Protein AF-A0A2D7M0G7-F1 (afdb_monomer_lite)

Radius of gyration: 25.7 Å; chains: 1; bounding box: 76×39×102 Å

Structure (mmCIF, N/CA/C/O backbone):
data_AF-A0A2D7M0G7-F1
#
_entry.id   AF-A0A2D7M0G7-F1
#
loop_
_atom_site.group_PDB
_atom_site.id
_atom_site.type_symbol
_atom_site.label_atom_id
_atom_site.label_alt_id
_atom_site.label_comp_id
_atom_site.label_asym_id
_atom_site.label_entity_id
_atom_site.label_seq_id
_atom_site.pdbx_PDB_ins_code
_atom_site.Cartn_x
_atom_site.Cartn_y
_atom_site.Cartn_z
_atom_site.occupancy
_atom_site.B_iso_or_equiv
_atom_site.auth_seq_id
_atom_site.auth_comp_id
_atom_site.auth_asym_id
_atom_site.auth_atom_id
_atom_site.pdbx_PDB_model_num
ATOM 1 N N . MET A 1 1 ? -47.122 -10.254 64.976 1.00 42.00 1 MET A N 1
ATOM 2 C CA . MET A 1 1 ? -45.771 -10.745 64.639 1.00 42.00 1 MET A CA 1
ATOM 3 C C . MET A 1 1 ? -45.478 -10.336 63.205 1.00 42.00 1 MET A C 1
ATOM 5 O O . MET A 1 1 ? -46.040 -10.910 62.285 1.00 42.00 1 MET A O 1
ATOM 9 N N . GLN A 1 2 ? -44.724 -9.248 63.045 1.00 37.06 2 GLN A N 1
ATOM 10 C CA . GLN A 1 2 ? -44.268 -8.724 61.757 1.00 37.06 2 GLN A CA 1
ATOM 11 C C . GLN A 1 2 ? -43.093 -9.581 61.275 1.00 37.06 2 GLN A C 1
ATOM 13 O O . GLN A 1 2 ? -42.064 -9.635 61.942 1.00 37.06 2 GLN A O 1
ATOM 18 N N . GLY A 1 3 ? -43.262 -10.267 60.145 1.00 39.34 3 GLY A N 1
ATOM 19 C CA . GLY A 1 3 ? -42.177 -10.941 59.437 1.00 39.34 3 GLY A CA 1
ATOM 20 C C . GLY A 1 3 ? -41.611 -10.003 58.379 1.00 39.34 3 GLY A C 1
ATOM 21 O O . GLY A 1 3 ? -42.202 -9.850 57.314 1.00 39.34 3 GLY A O 1
ATOM 22 N N . ALA A 1 4 ? -40.497 -9.347 58.690 1.00 43.47 4 ALA A N 1
ATOM 23 C CA . ALA A 1 4 ? -39.720 -8.584 57.725 1.00 43.47 4 ALA A CA 1
ATOM 24 C C . ALA A 1 4 ? -38.956 -9.560 56.814 1.00 43.47 4 ALA A C 1
ATOM 26 O O . ALA A 1 4 ? -37.989 -10.181 57.251 1.00 43.47 4 ALA A O 1
ATOM 27 N N . SER A 1 5 ? -39.380 -9.706 55.555 1.00 44.69 5 SER A N 1
ATOM 28 C CA . SER A 1 5 ? -38.575 -10.372 54.527 1.00 44.69 5 SER A CA 1
ATOM 29 C C . SER A 1 5 ? -37.616 -9.352 53.911 1.00 44.69 5 SER A C 1
ATOM 31 O O . SER A 1 5 ? -37.955 -8.640 52.963 1.00 44.69 5 SER A O 1
ATOM 33 N N . LEU A 1 6 ? -36.416 -9.264 54.478 1.00 44.72 6 LEU A N 1
ATOM 34 C CA . LEU A 1 6 ? -35.260 -8.676 53.811 1.00 44.72 6 LEU A CA 1
ATOM 35 C C . LEU A 1 6 ? -34.845 -9.635 52.693 1.00 44.72 6 LEU A C 1
ATOM 37 O O . LEU A 1 6 ? -34.065 -10.552 52.923 1.00 44.72 6 LEU A O 1
ATOM 41 N N . ASN A 1 7 ? -35.409 -9.459 51.497 1.00 47.81 7 ASN A N 1
ATOM 42 C CA . ASN A 1 7 ? -34.829 -10.071 50.311 1.00 47.81 7 ASN A CA 1
ATOM 43 C C . ASN A 1 7 ? -33.668 -9.189 49.866 1.00 47.81 7 ASN A C 1
ATOM 45 O O . ASN A 1 7 ? -33.853 -8.070 49.386 1.00 47.81 7 ASN A O 1
ATOM 49 N N . GLU A 1 8 ? -32.476 -9.722 50.107 1.00 45.44 8 GLU A N 1
ATOM 50 C CA . GLU A 1 8 ? -31.196 -9.274 49.595 1.00 45.44 8 GLU A CA 1
ATOM 51 C C . GLU A 1 8 ? -31.309 -8.926 48.109 1.00 45.44 8 GLU A C 1
ATOM 53 O O . GLU A 1 8 ? -31.451 -9.789 47.241 1.00 45.44 8 GLU A O 1
ATOM 58 N N . SER A 1 9 ? -31.191 -7.635 47.809 1.00 47.53 9 SER A N 1
ATOM 59 C CA . SER A 1 9 ? -30.722 -7.172 46.510 1.00 47.53 9 SER A CA 1
ATOM 60 C C . SER A 1 9 ? -29.294 -7.679 46.336 1.00 47.53 9 SER A C 1
ATOM 62 O O . SER A 1 9 ? -28.335 -6.981 46.665 1.00 47.53 9 SER A O 1
ATOM 64 N N . ALA A 1 10 ? -29.150 -8.916 45.858 1.00 46.91 10 ALA A N 1
ATOM 65 C CA . ALA A 1 10 ? -27.885 -9.434 45.375 1.00 46.91 10 ALA A CA 1
ATOM 66 C C . ALA A 1 10 ? -27.362 -8.441 44.333 1.00 46.91 10 ALA A C 1
ATOM 68 O O . ALA A 1 10 ? -27.970 -8.248 43.276 1.00 46.91 10 ALA A O 1
ATOM 69 N N . ALA A 1 11 ? -26.271 -7.753 44.673 1.00 45.22 11 ALA A N 1
ATOM 70 C CA . ALA A 1 11 ? -25.574 -6.868 43.764 1.00 45.22 11 ALA A CA 1
ATOM 71 C C . ALA A 1 11 ? -25.233 -7.683 42.516 1.00 45.22 11 ALA A C 1
ATOM 73 O O . ALA A 1 11 ? -24.418 -8.604 42.560 1.00 45.22 11 ALA A O 1
ATOM 74 N N . LYS A 1 12 ? -25.927 -7.386 41.415 1.00 44.00 12 LYS A N 1
ATOM 75 C CA . LYS A 1 12 ? -25.651 -7.955 40.102 1.00 44.00 12 LYS A CA 1
ATOM 76 C C . LYS A 1 12 ? -24.191 -7.613 39.813 1.00 44.00 12 LYS A C 1
ATOM 78 O O . LYS A 1 12 ? -23.884 -6.443 39.591 1.00 44.00 12 LYS A O 1
ATOM 83 N N . ASN A 1 13 ? -23.294 -8.598 39.923 1.00 48.50 13 ASN A N 1
ATOM 84 C CA . ASN A 1 13 ? -21.897 -8.418 39.542 1.00 48.50 13 ASN A CA 1
ATOM 85 C C . ASN A 1 13 ? -21.911 -7.769 38.155 1.00 48.50 13 ASN A C 1
ATOM 87 O O . ASN A 1 13 ? -22.612 -8.290 37.282 1.00 48.50 13 ASN A O 1
ATOM 91 N N . PRO A 1 14 ? -21.253 -6.613 37.959 1.00 55.00 14 PRO A N 1
ATOM 92 C CA . PRO A 1 14 ? -21.270 -5.953 36.668 1.00 55.00 14 PRO A CA 1
ATOM 93 C C . PRO A 1 14 ? -20.694 -6.944 35.662 1.00 55.00 14 PRO A C 1
ATOM 95 O O . PRO A 1 14 ? -19.524 -7.309 35.766 1.00 55.00 14 PRO A O 1
ATOM 98 N N . GLU A 1 15 ? -21.535 -7.436 34.750 1.00 59.91 15 GLU A N 1
ATOM 99 C CA . GLU A 1 15 ? -21.106 -8.289 33.648 1.00 59.91 15 GLU A CA 1
ATOM 100 C C . GLU A 1 15 ? -20.003 -7.532 32.913 1.00 59.91 15 GLU A C 1
ATOM 102 O O . GLU A 1 15 ? -20.243 -6.508 32.268 1.00 59.91 15 GLU A O 1
ATOM 107 N N . THR A 1 16 ? -18.763 -7.984 33.093 1.00 75.31 16 THR A N 1
ATOM 108 C CA . THR A 1 16 ? -17.608 -7.385 32.441 1.00 75.31 16 THR A CA 1
ATOM 109 C C . THR A 1 16 ? -17.761 -7.619 30.952 1.00 75.31 16 THR A C 1
ATOM 111 O O . THR A 1 16 ? -17.604 -8.745 30.478 1.00 75.31 16 THR A O 1
ATOM 114 N N . SER A 1 17 ? -18.128 -6.565 30.228 1.00 82.88 17 SER A N 1
ATOM 115 C CA . SER A 1 17 ? -18.308 -6.638 28.785 1.00 82.88 17 SER A CA 1
ATOM 116 C C . SER A 1 17 ? -16.951 -6.923 28.144 1.00 82.88 17 SER A C 1
ATOM 118 O O . SER A 1 17 ? -15.979 -6.225 28.460 1.00 82.88 17 SER A O 1
ATOM 120 N N . PRO A 1 18 ? -16.850 -7.926 27.256 1.00 89.31 18 PRO A N 1
ATOM 121 C CA . PRO A 1 18 ? -15.586 -8.239 26.616 1.00 89.31 18 PRO A CA 1
ATOM 122 C C . PRO A 1 18 ? -15.114 -7.046 25.771 1.00 89.31 18 PRO A C 1
ATOM 124 O O . PRO A 1 18 ? -15.943 -6.243 25.305 1.00 89.31 18 PRO A O 1
ATOM 127 N N . PRO A 1 19 ? -13.791 -6.911 25.569 1.00 93.94 19 PRO A N 1
ATOM 128 C CA . PRO A 1 19 ? -13.263 -5.830 24.762 1.00 93.94 19 PRO A CA 1
ATOM 129 C C . PRO A 1 19 ? -13.733 -5.946 23.310 1.00 93.94 19 PRO A C 1
ATOM 131 O O . PRO A 1 19 ? -13.818 -7.045 22.755 1.00 93.94 19 PRO A O 1
ATOM 134 N N . LEU A 1 20 ? -14.024 -4.794 22.705 1.00 95.12 20 LEU A N 1
ATOM 135 C CA . LEU A 1 20 ? -14.623 -4.694 21.376 1.00 95.12 20 LEU A CA 1
ATOM 136 C C . LEU A 1 20 ? -13.645 -4.045 20.400 1.00 95.12 20 LEU A C 1
ATOM 138 O O . LEU A 1 20 ? -13.251 -2.893 20.572 1.00 95.12 20 LEU A O 1
ATOM 142 N N . LEU A 1 21 ? -13.292 -4.761 19.340 1.00 96.06 21 LEU A N 1
ATOM 143 C CA . LEU A 1 21 ? -12.529 -4.252 18.213 1.00 96.06 21 LEU A CA 1
ATOM 144 C C . LEU A 1 21 ? -13.478 -3.756 17.118 1.00 96.06 21 LEU A C 1
ATOM 146 O O . LEU A 1 21 ? -14.017 -4.529 16.321 1.00 96.06 21 LEU A O 1
ATOM 150 N N . ALA A 1 22 ? -13.648 -2.441 17.058 1.00 94.44 22 ALA A N 1
ATOM 151 C CA . ALA A 1 22 ? -14.366 -1.764 15.997 1.00 94.44 22 ALA A CA 1
ATOM 152 C C . ALA A 1 22 ? -13.454 -1.523 14.782 1.00 94.44 22 ALA A C 1
ATOM 154 O O . ALA A 1 22 ? -12.345 -0.992 14.901 1.00 94.44 22 ALA A O 1
ATOM 155 N N . PHE A 1 23 ? -13.929 -1.873 13.588 1.00 91.56 23 PHE A N 1
ATOM 156 C CA . PHE A 1 23 ? -13.200 -1.664 12.334 1.00 91.56 23 PHE A CA 1
ATOM 157 C C . PHE A 1 23 ? -14.066 -1.006 11.257 1.00 91.56 23 PHE A C 1
ATOM 159 O O . PHE A 1 23 ? -15.287 -0.907 11.366 1.00 91.56 23 PHE A O 1
ATOM 166 N N . ASP A 1 24 ? -13.420 -0.528 10.198 1.00 87.31 24 ASP A N 1
ATOM 167 C CA . ASP A 1 24 ? -14.093 0.105 9.065 1.00 87.31 24 ASP A CA 1
ATOM 168 C C . ASP A 1 24 ? -14.755 -0.956 8.167 1.00 87.31 24 ASP A C 1
ATOM 170 O O . ASP A 1 24 ? -14.075 -1.628 7.389 1.00 87.31 24 ASP A O 1
ATOM 174 N N . GLY A 1 25 ? -16.072 -1.136 8.319 1.00 84.44 25 GLY A N 1
ATOM 175 C CA . GLY A 1 25 ? -16.850 -2.157 7.607 1.00 84.44 25 GLY A CA 1
ATOM 176 C C . GLY A 1 25 ? -16.956 -1.927 6.098 1.00 84.44 25 GLY A C 1
ATOM 177 O O . GLY A 1 25 ? -17.112 -2.889 5.348 1.00 84.44 25 GLY A O 1
ATOM 178 N N . ASP A 1 26 ? -16.793 -0.683 5.645 1.00 81.06 26 ASP A N 1
ATOM 179 C CA . ASP A 1 26 ? -16.858 -0.328 4.223 1.00 81.06 26 ASP A CA 1
ATOM 180 C C . ASP A 1 26 ? -15.513 -0.551 3.512 1.00 81.06 26 ASP A C 1
ATOM 182 O O . ASP A 1 26 ? -15.427 -0.587 2.281 1.00 81.06 26 ASP A O 1
ATOM 186 N N . CYS A 1 27 ? -14.432 -0.736 4.278 1.00 80.44 27 CYS A N 1
ATOM 187 C CA . CYS A 1 27 ? -13.106 -0.993 3.742 1.00 80.44 27 CYS A CA 1
ATOM 188 C C . CYS A 1 27 ? -12.854 -2.499 3.596 1.00 80.44 27 CYS A C 1
ATOM 190 O O . CYS A 1 27 ? -12.580 -3.204 4.567 1.00 80.44 27 CYS A O 1
ATOM 192 N N . ARG A 1 28 ? -12.850 -2.992 2.351 1.00 82.06 28 ARG A N 1
ATOM 193 C CA . ARG A 1 28 ? -12.563 -4.402 2.025 1.00 82.06 28 ARG A CA 1
ATOM 194 C C . ARG A 1 28 ? -11.218 -4.888 2.569 1.00 82.06 28 ARG A C 1
ATOM 196 O O . ARG A 1 28 ? -11.141 -6.027 3.019 1.00 82.06 28 ARG A O 1
ATOM 203 N N . LEU A 1 29 ? -10.185 -4.037 2.556 1.00 84.69 29 LEU A N 1
ATOM 204 C CA . LEU A 1 29 ? -8.898 -4.364 3.176 1.00 84.69 29 LEU A CA 1
ATOM 205 C C . LEU A 1 29 ? -9.078 -4.608 4.679 1.00 84.69 29 LEU A C 1
ATOM 207 O O . LEU A 1 29 ? -8.658 -5.647 5.166 1.00 84.69 29 LEU A O 1
ATOM 211 N N . CYS A 1 30 ? -9.748 -3.702 5.398 1.00 87.25 30 CYS A N 1
ATOM 212 C CA . CYS A 1 30 ? -9.986 -3.852 6.835 1.00 87.25 30 CYS A CA 1
ATOM 213 C C . CYS A 1 30 ? -10.810 -5.104 7.148 1.00 87.25 30 CYS A C 1
ATOM 215 O O . CYS A 1 30 ? -10.402 -5.891 7.995 1.00 87.25 30 CYS A O 1
ATOM 217 N N . VAL A 1 31 ? -11.911 -5.334 6.429 1.00 89.06 31 VAL A N 1
ATOM 218 C CA . VAL A 1 31 ? -12.740 -6.543 6.579 1.00 89.06 31 VAL A CA 1
ATOM 219 C C . VAL A 1 31 ? -11.913 -7.809 6.329 1.00 89.06 31 VAL A C 1
ATOM 221 O O . VAL A 1 31 ? -11.981 -8.760 7.105 1.00 89.06 31 VAL A O 1
ATOM 224 N N . GLY A 1 32 ? -11.118 -7.829 5.255 1.00 87.50 32 GLY A N 1
ATOM 225 C CA . GLY A 1 32 ? -10.253 -8.955 4.908 1.00 87.50 32 GLY A CA 1
ATOM 226 C C . GLY A 1 32 ? -9.177 -9.212 5.962 1.00 87.50 32 GLY A C 1
ATOM 227 O O . GLY A 1 32 ? -8.992 -10.355 6.376 1.00 87.50 32 GLY A O 1
ATOM 228 N N . SER A 1 33 ? -8.515 -8.156 6.442 1.00 90.44 33 SER A N 1
ATOM 229 C CA . SER A 1 33 ? -7.509 -8.239 7.500 1.00 90.44 33 SER A CA 1
ATOM 230 C C . SER A 1 33 ? -8.104 -8.764 8.804 1.00 90.44 33 SER A C 1
ATOM 232 O O . SER A 1 33 ? -7.541 -9.689 9.378 1.00 90.44 33 SER A O 1
ATOM 234 N N . ILE A 1 34 ? -9.256 -8.244 9.243 1.00 93.38 34 ILE A N 1
ATOM 235 C CA . ILE A 1 34 ? -9.919 -8.698 10.475 1.00 93.38 34 I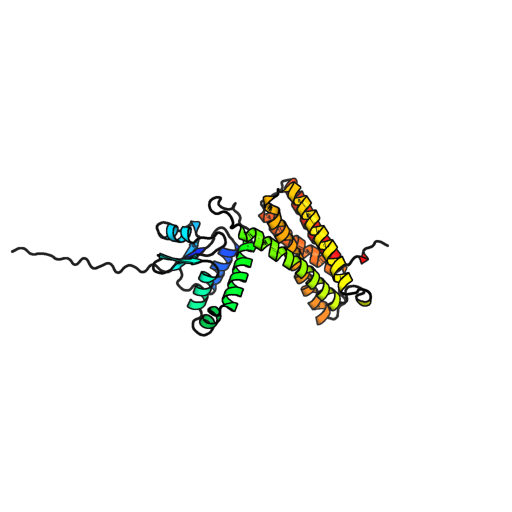LE A CA 1
ATOM 236 C C . ILE A 1 34 ? -10.315 -10.171 10.367 1.00 93.38 34 ILE A C 1
ATOM 238 O O . ILE A 1 34 ? -9.913 -10.957 11.218 1.00 93.38 34 ILE A O 1
ATOM 242 N N . ARG A 1 35 ? -10.962 -10.588 9.271 1.00 93.00 35 ARG A N 1
ATOM 243 C CA . ARG A 1 35 ? -11.288 -12.008 9.033 1.00 93.00 35 ARG A CA 1
ATOM 244 C C . ARG A 1 35 ? -10.046 -12.901 8.995 1.00 93.00 35 ARG A C 1
ATOM 246 O O . ARG A 1 35 ? -10.090 -14.047 9.433 1.00 93.00 35 ARG A O 1
ATOM 253 N N . GLY A 1 36 ? -8.932 -12.403 8.459 1.00 92.56 36 GLY A N 1
ATOM 254 C CA . GLY A 1 36 ? -7.647 -13.103 8.489 1.00 92.56 36 GLY A CA 1
ATOM 255 C C . GLY A 1 36 ? -7.113 -13.288 9.914 1.00 92.56 36 GLY A C 1
ATOM 256 O O . GLY A 1 36 ? -6.680 -14.383 10.276 1.00 92.56 36 GLY A O 1
ATOM 257 N N . LEU A 1 37 ? -7.192 -12.245 10.745 1.00 94.12 37 LEU A N 1
ATOM 258 C CA . LEU A 1 37 ? -6.784 -12.297 12.153 1.00 94.12 37 LEU A CA 1
ATOM 259 C C . LEU A 1 37 ? -7.701 -13.204 12.992 1.00 94.12 37 LEU A C 1
ATOM 261 O O . LEU A 1 37 ? -7.214 -13.910 13.873 1.00 94.12 37 LEU A O 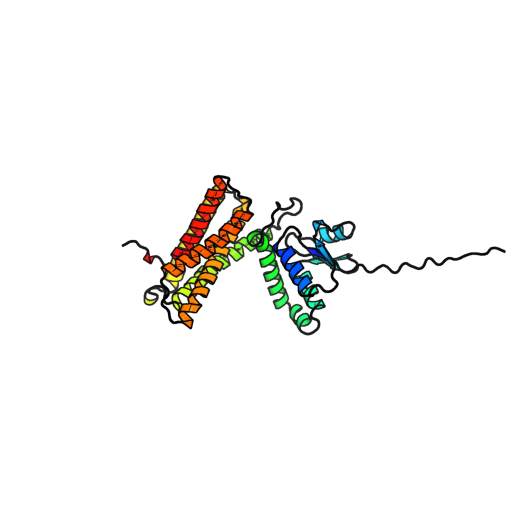1
ATOM 265 N N . GLU A 1 38 ? -9.002 -13.241 12.695 1.00 94.12 38 GLU A N 1
ATOM 266 C CA . GLU A 1 38 ? -9.959 -14.178 13.304 1.00 94.12 38 GLU A CA 1
ATOM 267 C C . GLU A 1 38 ? -9.610 -15.627 12.957 1.00 94.12 38 GLU A C 1
ATOM 269 O O . GLU A 1 38 ? -9.452 -16.459 13.847 1.00 94.12 38 GLU A O 1
ATOM 274 N N . ARG A 1 39 ? -9.407 -15.929 11.667 1.00 94.31 39 ARG A N 1
ATOM 275 C CA . ARG A 1 39 ? -9.076 -17.288 11.195 1.00 94.31 39 ARG A CA 1
ATOM 276 C C . ARG A 1 39 ? -7.760 -17.817 11.753 1.00 94.31 39 ARG A C 1
ATOM 278 O O . ARG A 1 39 ? -7.630 -19.012 11.981 1.00 94.31 39 ARG A O 1
ATOM 285 N N . THR A 1 40 ? -6.785 -16.937 11.954 1.00 94.25 40 THR A N 1
ATOM 286 C CA . THR A 1 40 ? -5.493 -17.290 12.566 1.00 94.25 40 THR A CA 1
ATOM 287 C C . THR A 1 40 ? -5.560 -17.364 14.096 1.00 94.25 40 THR A C 1
ATOM 289 O O . THR A 1 40 ? -4.577 -17.732 14.739 1.00 94.25 40 THR A O 1
ATOM 292 N N . GLY A 1 41 ? -6.704 -17.020 14.699 1.00 93.44 41 GLY A N 1
ATOM 293 C CA . GLY A 1 41 ? -6.908 -17.011 16.146 1.00 93.44 41 GLY A CA 1
ATOM 294 C C . GLY A 1 41 ? -6.140 -15.905 16.874 1.00 93.44 41 GLY A C 1
ATOM 295 O O . GLY A 1 41 ? -5.990 -15.974 18.093 1.00 93.44 41 GLY A O 1
ATOM 296 N N . ILE A 1 42 ? -5.634 -14.892 16.158 1.00 93.56 42 ILE A N 1
ATOM 297 C CA . ILE A 1 42 ? -4.860 -13.792 16.751 1.00 93.56 42 ILE A CA 1
ATOM 298 C C . ILE A 1 42 ? -5.748 -12.896 17.618 1.00 93.56 42 ILE A C 1
ATOM 300 O O . ILE A 1 42 ? -5.288 -12.409 18.647 1.00 93.56 42 ILE A O 1
ATOM 304 N N . LEU A 1 43 ? -7.015 -12.707 17.238 1.00 93.12 43 LEU A N 1
ATOM 305 C CA . LEU A 1 43 ? -7.947 -11.862 17.995 1.00 93.12 43 LEU A CA 1
ATOM 306 C C . LEU A 1 43 ? -8.434 -12.505 19.304 1.00 93.12 43 LEU A C 1
ATOM 308 O O . LEU A 1 43 ? -8.914 -11.797 20.185 1.00 93.12 43 LEU A O 1
ATOM 312 N N . GLY A 1 44 ? -8.277 -13.823 19.468 1.00 89.25 44 GLY A N 1
ATOM 313 C CA . GLY A 1 44 ? -8.675 -14.530 20.686 1.00 89.25 44 GLY A CA 1
ATOM 314 C C . GLY A 1 44 ? -10.149 -14.306 21.036 1.00 89.25 44 GLY A C 1
ATOM 315 O O . GLY A 1 44 ? -11.023 -14.599 20.229 1.00 89.25 44 GLY A O 1
ATOM 316 N N . ASN A 1 45 ? -10.398 -13.773 22.234 1.00 89.38 45 ASN A N 1
ATOM 317 C CA . ASN A 1 45 ? -11.740 -13.533 22.780 1.00 89.38 45 ASN A CA 1
ATOM 318 C C . ASN A 1 45 ? -12.264 -12.107 22.515 1.00 89.38 45 ASN A C 1
ATOM 320 O O . ASN A 1 45 ? -13.202 -11.669 23.178 1.00 89.38 45 ASN A O 1
ATOM 324 N N . LEU A 1 46 ? -11.627 -11.351 21.617 1.00 93.44 46 LEU A N 1
ATOM 325 C CA . LEU A 1 46 ? -12.103 -10.024 21.238 1.00 93.44 46 LEU A CA 1
ATOM 326 C C . LEU A 1 46 ? -13.394 -10.134 20.435 1.00 93.44 46 LEU A C 1
ATOM 328 O O . LEU A 1 46 ? -13.450 -10.855 19.439 1.00 93.44 46 LEU A O 1
ATOM 332 N N . GLU A 1 47 ? -14.399 -9.350 20.815 1.00 94.19 47 GLU A N 1
ATOM 333 C CA . GLU A 1 47 ? -15.538 -9.129 19.932 1.00 94.19 47 GLU A CA 1
ATOM 334 C C . GLU A 1 47 ? -15.098 -8.238 18.772 1.00 94.19 47 GLU A C 1
ATOM 336 O O . GLU A 1 47 ? -14.388 -7.252 18.968 1.00 94.19 47 GLU A O 1
ATOM 341 N N . THR A 1 48 ? -15.520 -8.560 17.554 1.00 94.56 48 THR A N 1
ATOM 342 C CA . THR A 1 48 ? -15.250 -7.749 16.365 1.00 94.56 48 THR A CA 1
ATOM 343 C C . THR A 1 48 ? -16.556 -7.194 15.826 1.00 94.56 48 THR A C 1
ATOM 345 O O . THR A 1 48 ? -17.562 -7.894 15.716 1.00 94.56 48 THR A O 1
ATOM 348 N N . CYS A 1 49 ? -16.570 -5.907 15.491 1.00 93.69 49 CYS A N 1
ATOM 349 C CA . CYS A 1 49 ? -17.767 -5.284 14.942 1.00 93.69 49 CYS A CA 1
ATOM 350 C C . CYS A 1 49 ? -17.411 -4.188 13.941 1.00 93.69 49 CYS A C 1
ATOM 352 O O . CYS A 1 49 ? -16.456 -3.431 14.121 1.00 9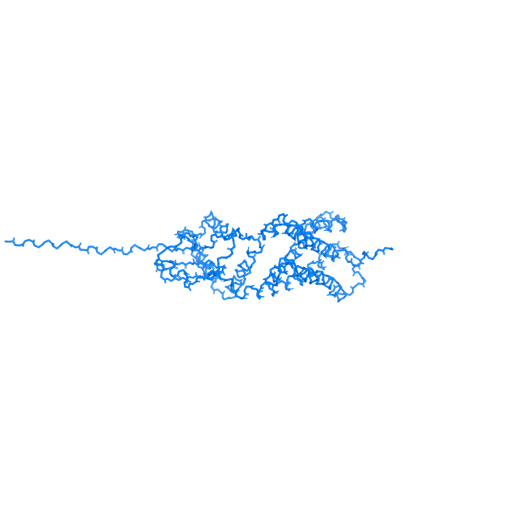3.69 49 CYS A O 1
ATOM 354 N N . ALA A 1 50 ? -18.194 -4.077 12.869 1.00 91.44 50 ALA A N 1
ATOM 355 C CA . ALA A 1 50 ? -18.094 -2.922 11.993 1.00 91.44 50 ALA A CA 1
ATOM 356 C C . ALA A 1 50 ? -18.522 -1.671 12.772 1.00 91.44 50 ALA A C 1
ATOM 358 O O . ALA A 1 50 ? -19.556 -1.670 13.435 1.00 91.44 50 ALA A O 1
ATOM 359 N N . ALA A 1 51 ? -17.760 -0.585 12.661 1.00 89.56 51 ALA A N 1
ATOM 360 C CA . ALA A 1 51 ? -18.017 0.655 13.390 1.00 89.56 51 ALA A CA 1
ATOM 361 C C . ALA A 1 51 ? -19.448 1.187 13.176 1.00 89.56 51 ALA A C 1
ATOM 363 O O . ALA A 1 51 ? -20.039 1.749 14.095 1.00 89.56 51 ALA A O 1
ATOM 364 N N . THR A 1 52 ? -20.015 0.986 11.984 1.00 86.06 52 THR A N 1
ATOM 365 C CA . THR A 1 52 ? -21.389 1.371 11.612 1.00 86.06 52 THR A CA 1
ATOM 366 C C . THR A 1 52 ? -22.475 0.585 12.350 1.00 86.06 52 THR A C 1
ATOM 368 O O . THR A 1 52 ? -23.607 1.051 12.438 1.00 86.06 52 THR A O 1
ATOM 371 N N . LEU A 1 53 ? -22.146 -0.588 12.895 1.00 90.19 53 LEU A N 1
ATOM 372 C CA . LEU A 1 53 ? -23.073 -1.458 13.621 1.00 90.19 53 LEU A CA 1
ATOM 373 C C . LEU A 1 53 ? -23.004 -1.269 15.144 1.00 90.19 53 LEU A C 1
ATOM 375 O O . LEU A 1 53 ? -23.865 -1.788 15.854 1.00 90.19 53 LEU A O 1
ATOM 379 N N . VAL A 1 54 ? -22.018 -0.520 15.650 1.00 90.00 54 VAL A N 1
ATOM 380 C CA . VAL A 1 54 ? -21.887 -0.194 17.079 1.00 90.00 54 VAL A CA 1
ATOM 381 C C . VAL A 1 54 ? -22.988 0.793 17.486 1.00 90.00 54 VAL A C 1
ATOM 383 O O . VAL A 1 54 ? -23.209 1.796 16.809 1.00 90.00 54 VAL A O 1
ATOM 386 N N . LYS A 1 55 ? -23.689 0.517 18.592 1.00 90.81 55 LYS A N 1
ATOM 387 C CA . LYS A 1 55 ? -24.841 1.296 19.086 1.00 90.81 55 LYS A CA 1
ATOM 388 C C . LYS A 1 55 ? -24.652 1.690 20.555 1.00 90.81 55 LYS A C 1
ATOM 390 O O . LYS A 1 55 ? -23.813 1.121 21.243 1.00 90.81 55 LYS A O 1
ATOM 395 N N . GLY A 1 56 ? -25.466 2.627 21.041 1.00 90.75 56 GLY A N 1
ATOM 396 C CA . GLY A 1 56 ? -25.533 2.977 22.467 1.00 90.75 56 GLY A CA 1
ATOM 397 C C . GLY A 1 56 ? -24.303 3.729 22.985 1.00 90.75 56 GLY A C 1
ATOM 398 O O . GLY A 1 56 ? -23.736 4.558 22.274 1.00 90.75 56 GLY A O 1
ATOM 399 N N . GLU A 1 57 ? -23.909 3.454 24.230 1.00 89.50 57 GLU A N 1
ATOM 400 C CA . GLU A 1 57 ? -22.775 4.111 24.905 1.00 89.50 57 GLU A CA 1
ATOM 401 C C . GLU A 1 57 ? -21.433 3.807 24.221 1.00 89.50 57 GLU A C 1
ATOM 403 O O . GLU A 1 57 ? -20.624 4.713 24.017 1.00 89.50 57 GLU A O 1
ATOM 408 N N . ASP A 1 58 ? -21.243 2.574 23.742 1.00 90.06 58 ASP A N 1
ATOM 409 C CA . ASP A 1 58 ? -20.045 2.163 22.995 1.00 90.06 58 ASP A CA 1
ATOM 410 C C . ASP A 1 58 ? -19.819 3.029 21.757 1.00 90.06 58 ASP A C 1
ATOM 412 O O . ASP A 1 58 ? -18.684 3.338 21.392 1.00 90.06 58 ASP A O 1
ATOM 416 N N . ARG A 1 59 ? -20.911 3.454 21.109 1.00 89.69 59 ARG A N 1
ATOM 417 C CA . ARG A 1 59 ? -20.844 4.325 19.936 1.00 89.69 59 ARG A CA 1
ATOM 418 C C . ARG A 1 59 ? -20.312 5.709 20.302 1.00 89.69 59 ARG A C 1
ATOM 420 O O . ARG A 1 59 ? -19.558 6.276 19.518 1.00 89.69 59 ARG A O 1
ATOM 427 N N . GLN A 1 60 ? -20.653 6.229 21.481 1.00 88.94 60 GLN A N 1
ATOM 428 C CA . GLN A 1 60 ? -20.163 7.528 21.946 1.00 88.94 60 GLN A CA 1
ATOM 429 C C . GLN A 1 60 ? -18.656 7.487 22.214 1.00 88.94 60 GLN A C 1
ATOM 431 O O . GLN A 1 60 ? -17.927 8.359 21.742 1.00 88.94 60 GLN A O 1
ATOM 436 N N . VAL A 1 61 ? -18.174 6.449 22.908 1.00 89.25 61 VAL A N 1
ATOM 437 C CA . VAL A 1 61 ? -16.735 6.269 23.181 1.00 89.25 61 VAL A CA 1
ATOM 438 C C . VAL A 1 61 ? -15.964 6.043 21.882 1.00 89.25 61 VAL A C 1
ATOM 440 O O . VAL A 1 61 ? -14.898 6.635 21.676 1.00 89.25 61 VAL A O 1
ATOM 443 N N . LEU A 1 62 ? -16.528 5.233 20.980 1.00 89.44 62 LEU A N 1
ATOM 444 C CA . LEU A 1 62 ? -15.983 5.003 19.651 1.00 89.44 62 LEU A CA 1
ATOM 445 C C . LEU A 1 62 ? -15.848 6.319 18.885 1.00 89.44 62 LEU A C 1
ATOM 447 O O . LEU A 1 62 ? -14.752 6.624 18.434 1.00 89.44 62 LEU A O 1
ATOM 451 N N . ASP A 1 63 ? -16.911 7.113 18.760 1.00 87.06 63 ASP A N 1
ATOM 452 C CA . ASP A 1 63 ? -16.901 8.345 17.963 1.00 87.06 63 ASP A CA 1
ATOM 453 C C . ASP A 1 63 ? -15.932 9.412 18.502 1.00 87.06 63 ASP A C 1
ATOM 455 O O . ASP A 1 63 ? -15.367 10.164 17.711 1.00 87.06 63 ASP A O 1
ATOM 459 N N . GLN A 1 64 ? -15.651 9.431 19.810 1.00 86.94 64 GLN A N 1
ATOM 460 C CA . GLN A 1 64 ? -14.631 10.313 20.400 1.00 86.94 64 GLN A CA 1
ATOM 461 C C . GLN A 1 64 ? -13.198 9.962 19.967 1.00 86.94 64 GLN A C 1
ATOM 463 O O . GLN A 1 64 ? -12.345 10.844 19.863 1.00 86.94 64 GLN A O 1
ATOM 468 N N . HIS A 1 65 ? -12.920 8.681 19.719 1.00 84.06 65 HIS A N 1
ATOM 469 C CA . HIS A 1 65 ? -11.574 8.178 19.414 1.00 84.06 65 HIS A CA 1
ATOM 470 C C . HIS A 1 65 ? -11.409 7.755 17.952 1.00 84.06 65 HIS A C 1
ATOM 472 O O . HIS A 1 65 ? -10.293 7.511 17.484 1.00 84.06 65 HIS A O 1
ATOM 478 N N . ARG A 1 66 ? -12.514 7.662 17.212 1.00 76.19 66 ARG A N 1
ATOM 479 C CA . ARG A 1 66 ? -12.543 7.189 15.837 1.00 76.19 66 ARG A CA 1
ATOM 480 C C . ARG A 1 66 ? -11.903 8.218 14.921 1.00 76.19 66 ARG A C 1
ATOM 482 O O . ARG A 1 66 ? -12.434 9.294 14.667 1.00 76.19 66 ARG A O 1
ATOM 489 N N . ARG A 1 67 ? -10.776 7.827 14.335 1.00 72.75 67 ARG A N 1
ATOM 490 C CA . ARG A 1 67 ? -10.173 8.510 13.191 1.00 72.75 67 ARG A CA 1
ATOM 491 C C . ARG A 1 67 ? -10.476 7.702 11.938 1.00 72.75 67 ARG A C 1
ATOM 493 O O . ARG A 1 67 ? -10.282 6.486 11.917 1.00 72.75 67 ARG A O 1
ATOM 500 N N . ALA A 1 68 ? -10.953 8.362 10.882 1.00 67.50 68 ALA A N 1
ATOM 501 C CA . ALA A 1 68 ? -11.123 7.707 9.589 1.00 67.50 68 ALA A CA 1
ATOM 502 C C . ALA A 1 68 ? -9.767 7.135 9.147 1.00 67.50 68 ALA A C 1
ATOM 504 O O . ALA A 1 68 ? -8.784 7.868 9.075 1.00 67.50 68 ALA A O 1
ATOM 505 N N . GLY A 1 69 ? -9.693 5.825 8.902 1.00 68.38 69 GLY A N 1
ATOM 506 C CA . GLY A 1 69 ? -8.400 5.158 8.692 1.00 68.38 69 GLY A CA 1
ATOM 507 C C . GLY A 1 69 ? -8.054 4.092 9.723 1.00 68.38 69 GLY A C 1
ATOM 508 O O . GLY A 1 69 ? -7.253 3.201 9.438 1.00 68.38 69 GLY A O 1
ATOM 509 N N . GLU A 1 70 ? -8.627 4.182 10.920 1.00 85.62 70 GLU A N 1
ATOM 510 C CA . GLU A 1 70 ? -8.106 3.478 12.088 1.00 85.62 70 GLU A CA 1
ATOM 511 C C . GLU A 1 70 ? -9.085 2.433 12.630 1.00 85.62 70 GLU A C 1
ATOM 513 O O . GLU A 1 70 ? -10.295 2.649 12.661 1.00 85.62 70 GLU A O 1
ATOM 518 N N . ILE A 1 71 ? -8.548 1.286 13.053 1.00 91.12 71 ILE A N 1
ATOM 519 C CA . ILE A 1 71 ? -9.257 0.386 13.967 1.00 91.12 71 ILE A CA 1
ATOM 520 C C . ILE A 1 71 ? -9.319 1.039 15.347 1.00 91.12 71 ILE A C 1
ATOM 522 O O . ILE A 1 71 ? -8.400 1.773 15.721 1.00 91.12 71 ILE A O 1
ATOM 526 N N . VAL A 1 72 ? -10.378 0.766 16.102 1.00 94.31 72 VAL A N 1
ATOM 527 C CA . VAL A 1 72 ? -10.537 1.246 17.476 1.00 94.31 72 VAL A CA 1
ATOM 528 C C . VAL A 1 72 ? -10.856 0.060 18.366 1.00 94.31 72 VAL A C 1
ATOM 530 O O . VAL A 1 72 ? -11.779 -0.697 18.091 1.00 94.31 72 VAL A O 1
ATOM 533 N N . LEU A 1 73 ? -10.081 -0.108 19.424 1.00 95.75 73 LEU A N 1
ATOM 534 C CA . LEU A 1 73 ? -10.262 -1.150 20.416 1.00 95.75 73 LEU A CA 1
ATOM 535 C C . LEU A 1 73 ? -10.797 -0.521 21.700 1.00 95.75 73 LEU A C 1
ATOM 537 O O . LEU A 1 73 ? -10.099 0.291 22.303 1.00 95.75 73 LEU A O 1
ATOM 541 N N . LEU A 1 74 ? -12.003 -0.906 22.106 1.00 95.19 74 LEU A N 1
ATOM 542 C CA . LEU A 1 74 ? -12.624 -0.490 23.359 1.00 95.19 74 LEU A CA 1
ATOM 543 C C . LEU A 1 74 ? -12.223 -1.455 24.482 1.00 95.19 74 LEU A C 1
ATOM 545 O O . LEU A 1 74 ? -12.432 -2.665 24.369 1.00 95.19 74 LEU A O 1
ATOM 549 N N . LEU A 1 75 ? -11.656 -0.912 25.557 1.00 93.12 75 LEU A N 1
ATOM 550 C CA . LEU A 1 75 ? -11.123 -1.622 26.722 1.00 93.12 75 LEU A CA 1
ATOM 551 C C . LEU A 1 75 ? -11.863 -1.196 28.004 1.00 93.12 75 LEU A C 1
ATO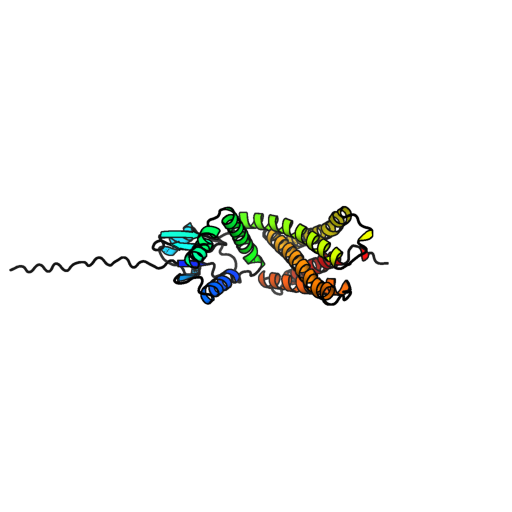M 553 O O . LEU A 1 75 ? -12.672 -0.269 27.989 1.00 93.12 75 LEU A O 1
ATOM 557 N N . ASP A 1 76 ? -11.600 -1.895 29.112 1.00 89.38 76 ASP A N 1
ATOM 558 C CA . ASP A 1 76 ? -12.079 -1.556 30.463 1.00 89.38 76 ASP A CA 1
ATOM 559 C C . ASP A 1 76 ? -13.604 -1.383 30.559 1.00 89.38 76 ASP A C 1
ATOM 561 O O . ASP A 1 76 ? -14.110 -0.314 30.908 1.00 89.38 76 ASP A O 1
ATOM 565 N N . ASN A 1 77 ? -14.357 -2.432 30.204 1.00 87.56 77 ASN A N 1
ATOM 566 C CA . ASN A 1 77 ? -15.816 -2.364 30.033 1.00 87.56 77 ASN A CA 1
ATOM 567 C C . ASN A 1 77 ? -16.233 -1.258 29.047 1.00 87.56 77 ASN A C 1
ATOM 569 O O . ASN A 1 77 ? -17.224 -0.565 29.258 1.00 87.56 77 ASN A O 1
ATOM 573 N N . ARG A 1 78 ? -15.438 -1.097 27.984 1.00 89.94 78 ARG A N 1
ATOM 574 C CA . ARG A 1 78 ? -15.662 -0.190 26.848 1.00 89.94 78 ARG A CA 1
ATOM 575 C C . ARG A 1 78 ? -15.638 1.302 27.197 1.00 89.94 78 ARG A C 1
ATOM 577 O O . ARG A 1 78 ? -16.150 2.119 26.440 1.00 89.94 78 ARG A O 1
ATOM 584 N N . LYS A 1 79 ? -14.991 1.669 28.308 1.00 88.88 79 LYS A N 1
ATOM 585 C CA . LYS A 1 79 ? -14.832 3.066 28.755 1.00 88.88 79 LYS A CA 1
ATOM 586 C C . LYS A 1 79 ? -13.572 3.741 28.224 1.00 88.88 79 LYS A C 1
ATOM 588 O O . LYS A 1 79 ? -13.515 4.967 28.179 1.00 88.88 79 LYS A O 1
ATOM 593 N N . SER A 1 80 ? -12.562 2.962 27.851 1.00 91.31 80 SER A N 1
ATOM 594 C CA . SER A 1 80 ? -11.308 3.455 27.280 1.00 91.31 80 SER A CA 1
ATOM 595 C C . SER A 1 80 ? -11.148 2.944 25.850 1.00 91.31 80 SER A C 1
ATOM 597 O O . SER A 1 80 ? -11.731 1.925 25.474 1.00 91.31 80 SER A O 1
ATOM 599 N N . ALA A 1 81 ? -10.385 3.660 25.023 1.00 93.69 81 ALA A N 1
ATOM 600 C CA . ALA A 1 81 ? -10.182 3.287 23.630 1.00 93.69 81 ALA A CA 1
ATOM 601 C C . ALA A 1 81 ? -8.721 3.448 23.195 1.00 93.69 81 ALA A C 1
ATOM 603 O O . ALA A 1 81 ? -8.074 4.457 23.474 1.00 93.69 81 ALA A O 1
ATOM 604 N N . LEU A 1 82 ? -8.216 2.461 22.457 1.00 94.50 82 LEU A N 1
ATOM 605 C CA . LEU A 1 82 ? -6.958 2.537 21.715 1.00 94.50 82 LEU A CA 1
ATOM 606 C C . LEU A 1 82 ? -7.265 2.597 20.220 1.00 94.50 82 LEU A C 1
ATOM 608 O O . LEU A 1 82 ? -8.169 1.908 19.758 1.00 94.50 82 LEU A O 1
ATOM 612 N N . SER A 1 83 ? -6.495 3.361 19.442 1.00 92.56 83 SER A N 1
ATOM 613 C CA . SER A 1 83 ? -6.677 3.441 17.987 1.00 92.56 83 SER A CA 1
ATOM 614 C C . SER A 1 83 ? -5.435 3.021 17.198 1.00 92.56 83 SER A C 1
ATOM 616 O O . SER A 1 83 ? -4.299 3.048 17.687 1.00 92.56 83 SER A O 1
ATOM 618 N N . GLY A 1 84 ? -5.666 2.592 15.958 1.00 91.69 84 GLY A N 1
ATOM 619 C CA . GLY A 1 84 ? -4.641 2.341 14.950 1.00 91.69 84 GLY A CA 1
ATOM 620 C C . GLY A 1 84 ? -3.535 1.392 15.413 1.00 91.69 84 GLY A C 1
ATOM 621 O O . GLY A 1 84 ? -3.792 0.278 15.874 1.00 91.69 84 GLY A O 1
ATOM 622 N N . ALA A 1 85 ? -2.282 1.840 15.301 1.00 92.94 85 ALA A N 1
ATOM 623 C CA . ALA A 1 85 ? -1.118 1.042 15.677 1.00 92.94 85 ALA A CA 1
ATOM 624 C C . ALA A 1 85 ? -1.093 0.679 17.171 1.00 92.94 85 ALA A C 1
ATOM 626 O O . ALA A 1 85 ? -0.613 -0.394 17.518 1.00 92.94 85 ALA A O 1
ATOM 627 N N . ALA A 1 86 ? -1.628 1.521 18.063 1.00 94.12 86 ALA A N 1
ATOM 628 C CA . ALA A 1 86 ? -1.666 1.212 19.493 1.00 94.12 86 ALA A CA 1
ATOM 629 C C . ALA A 1 86 ? -2.631 0.055 19.793 1.00 94.12 86 ALA A C 1
ATOM 631 O O . ALA A 1 86 ? -2.272 -0.861 20.532 1.00 94.12 86 ALA A O 1
ATOM 632 N N . ALA A 1 87 ? -3.811 0.058 19.160 1.00 94.56 87 ALA A N 1
ATOM 633 C CA . ALA A 1 87 ? -4.755 -1.055 19.232 1.00 94.56 87 ALA A CA 1
ATOM 634 C C . ALA A 1 87 ? -4.135 -2.342 18.670 1.00 94.56 87 ALA A C 1
ATOM 636 O O . ALA A 1 87 ? -4.175 -3.386 19.316 1.00 94.56 87 ALA A O 1
ATOM 637 N N . PHE A 1 88 ? -3.484 -2.259 17.505 1.00 94.06 88 PHE A N 1
ATOM 638 C CA . PHE A 1 88 ? -2.822 -3.415 16.900 1.00 94.06 88 PHE A CA 1
ATOM 639 C C . PHE A 1 88 ? -1.685 -3.966 17.772 1.00 94.06 88 PHE A C 1
ATOM 641 O O . PHE A 1 88 ? -1.586 -5.178 17.961 1.00 94.06 88 PHE A O 1
ATOM 648 N N . ARG A 1 89 ? -0.874 -3.085 18.375 1.00 95.00 89 ARG A N 1
ATOM 649 C CA . ARG A 1 89 ? 0.165 -3.476 19.338 1.00 95.00 89 ARG A CA 1
ATOM 650 C C . ARG A 1 89 ? -0.426 -4.272 20.488 1.00 95.00 89 ARG A C 1
ATOM 652 O O . ARG A 1 89 ? 0.094 -5.331 20.816 1.00 95.00 89 ARG A O 1
ATOM 659 N N . TRP A 1 90 ? -1.494 -3.749 21.087 1.00 94.69 90 TRP A N 1
ATOM 660 C CA . TRP A 1 90 ? -2.143 -4.371 22.233 1.00 94.69 90 TRP A CA 1
ATOM 661 C C . TRP A 1 90 ? -2.628 -5.784 21.888 1.00 94.69 90 TRP A C 1
ATOM 663 O O . TRP A 1 90 ? -2.356 -6.720 22.634 1.00 94.69 90 TRP A O 1
ATOM 673 N N . ILE A 1 91 ? -3.247 -5.962 20.714 1.00 93.81 91 ILE A N 1
ATOM 674 C CA . ILE A 1 91 ? -3.705 -7.275 20.227 1.00 93.81 91 ILE A CA 1
ATOM 675 C C . ILE A 1 91 ? -2.529 -8.256 20.123 1.00 93.81 91 ILE A C 1
ATOM 677 O O . ILE A 1 91 ? -2.603 -9.376 20.628 1.00 93.81 91 ILE A O 1
ATOM 681 N N . LEU A 1 92 ? -1.417 -7.833 19.512 1.00 92.69 92 LEU A N 1
ATOM 682 C CA . LEU A 1 92 ? -0.228 -8.678 19.381 1.00 92.69 92 LEU A CA 1
ATOM 683 C C . LEU A 1 92 ? 0.394 -9.028 20.738 1.00 92.69 92 LEU A C 1
ATOM 685 O O . LEU A 1 92 ? 0.823 -10.162 20.936 1.00 92.69 92 LEU A O 1
ATOM 689 N N . GLN A 1 93 ? 0.420 -8.079 21.675 1.00 92.81 93 GLN A N 1
ATOM 690 C CA . GLN A 1 93 ? 0.958 -8.282 23.022 1.00 92.81 93 GLN A CA 1
ATOM 691 C C . GLN A 1 93 ? 0.134 -9.277 23.838 1.00 92.81 93 GLN A C 1
ATOM 693 O O . GLN A 1 93 ? 0.711 -10.085 24.562 1.00 92.81 93 GLN A O 1
ATOM 698 N N . GLN A 1 94 ? -1.193 -9.241 23.699 1.00 91.00 94 GLN A N 1
ATOM 699 C CA . GLN A 1 94 ? -2.083 -10.208 24.343 1.00 91.00 94 GLN A CA 1
ATOM 700 C C . GLN A 1 94 ? -1.928 -11.605 23.747 1.00 91.00 94 GLN A C 1
ATOM 702 O O . GLN A 1 94 ? -1.924 -12.596 24.474 1.00 91.00 94 GLN A O 1
ATOM 707 N N . ARG A 1 95 ? -1.772 -11.702 22.421 1.00 91.75 95 ARG A N 1
ATOM 708 C CA . ARG A 1 95 ? -1.653 -12.999 21.751 1.00 91.75 95 ARG A CA 1
ATOM 709 C C . ARG A 1 95 ? -0.297 -13.667 21.968 1.00 91.75 95 ARG A C 1
ATOM 711 O O . ARG A 1 95 ? -0.240 -14.889 22.088 1.00 91.75 95 ARG A O 1
ATOM 718 N N . PHE A 1 96 ? 0.778 -12.885 21.990 1.00 91.25 96 PHE A N 1
ATOM 719 C CA . PHE A 1 96 ? 2.153 -13.374 22.076 1.00 91.25 96 PHE A CA 1
ATOM 720 C C . PHE A 1 96 ? 2.858 -12.779 23.307 1.00 91.25 96 PHE A C 1
ATOM 722 O O . PHE A 1 96 ? 3.689 -11.869 23.177 1.00 91.25 96 PHE A O 1
ATOM 729 N N . PRO A 1 97 ? 2.528 -13.267 24.516 1.00 86.12 97 PRO A N 1
ATOM 730 C CA . PRO A 1 97 ? 3.158 -12.792 25.740 1.00 86.12 97 PRO A CA 1
ATOM 731 C C . PRO A 1 97 ? 4.654 -13.144 25.783 1.00 86.12 97 PRO A C 1
ATOM 733 O O . PRO A 1 97 ? 5.128 -14.062 25.113 1.00 86.12 97 PRO A O 1
ATOM 736 N N . GLY A 1 98 ? 5.415 -12.410 26.598 1.00 91.19 98 GLY A N 1
ATOM 737 C CA . GLY A 1 98 ? 6.851 -12.632 26.793 1.00 91.19 98 GLY A CA 1
ATOM 738 C C . GLY A 1 98 ? 7.727 -11.728 25.925 1.00 91.19 98 GLY A C 1
ATOM 739 O O . GLY A 1 98 ? 7.527 -10.512 25.893 1.00 91.19 98 GLY A O 1
ATOM 740 N N . PHE A 1 99 ? 8.719 -12.312 25.243 1.00 87.62 99 PHE A N 1
ATOM 741 C CA . PHE A 1 99 ? 9.752 -11.561 24.516 1.00 87.62 99 PHE A CA 1
ATOM 742 C C . PHE A 1 99 ? 9.162 -10.603 23.471 1.00 87.62 99 PHE A C 1
ATOM 744 O O . PHE A 1 99 ? 9.522 -9.428 23.457 1.00 87.62 99 PHE A O 1
ATOM 751 N N . LEU A 1 100 ? 8.189 -11.062 22.672 1.00 87.06 100 LEU A N 1
ATOM 752 C CA . LEU A 1 100 ? 7.572 -10.235 21.629 1.00 87.06 100 LEU A CA 1
ATOM 753 C C . LEU A 1 100 ? 6.892 -8.988 22.211 1.00 87.06 100 LEU A C 1
ATOM 755 O O . LEU A 1 100 ? 6.991 -7.906 21.638 1.00 87.06 100 LEU A O 1
ATOM 759 N N . SER A 1 101 ? 6.253 -9.114 23.376 1.00 89.81 101 SER A N 1
ATOM 760 C CA . SER A 1 101 ? 5.613 -7.980 24.044 1.00 89.81 101 SER A CA 1
ATOM 761 C C . SER A 1 101 ? 6.625 -6.915 24.474 1.00 89.81 101 SER A C 1
ATOM 763 O O . SER A 1 101 ? 6.392 -5.720 24.269 1.00 89.81 101 SER A O 1
ATOM 765 N N . SER A 1 102 ? 7.783 -7.347 24.986 1.00 90.69 102 SER A N 1
ATOM 766 C CA . SER A 1 102 ? 8.895 -6.456 25.334 1.00 90.69 102 SER A CA 1
ATOM 767 C C . SER A 1 102 ? 9.462 -5.758 24.093 1.00 90.69 102 SER A C 1
ATOM 769 O O . SER A 1 102 ? 9.586 -4.533 24.071 1.00 90.69 102 SER A O 1
ATOM 771 N N . THR A 1 103 ? 9.697 -6.510 23.015 1.00 91.62 103 THR A N 1
ATOM 772 C CA . THR A 1 103 ? 10.178 -5.976 21.735 1.00 91.62 103 THR A CA 1
ATOM 773 C C . THR A 1 103 ? 9.211 -4.945 21.139 1.00 91.62 103 THR A C 1
ATOM 775 O O . THR A 1 103 ? 9.641 -3.884 20.696 1.00 91.62 103 THR A O 1
ATOM 778 N N . LEU A 1 104 ? 7.899 -5.198 21.181 1.00 91.88 104 LEU A N 1
ATOM 779 C CA . LEU A 1 104 ? 6.873 -4.270 20.683 1.00 91.88 104 LEU A CA 1
ATOM 780 C C . LEU A 1 104 ? 6.747 -2.982 21.517 1.00 91.88 104 LEU A C 1
ATOM 782 O O . LEU A 1 104 ? 6.235 -1.975 21.018 1.00 91.88 104 LEU A O 1
ATOM 786 N N . ASN A 1 105 ? 7.205 -2.992 22.771 1.00 91.44 105 ASN A N 1
ATOM 787 C CA . ASN A 1 105 ? 7.281 -1.796 23.612 1.00 91.44 105 ASN A CA 1
ATOM 788 C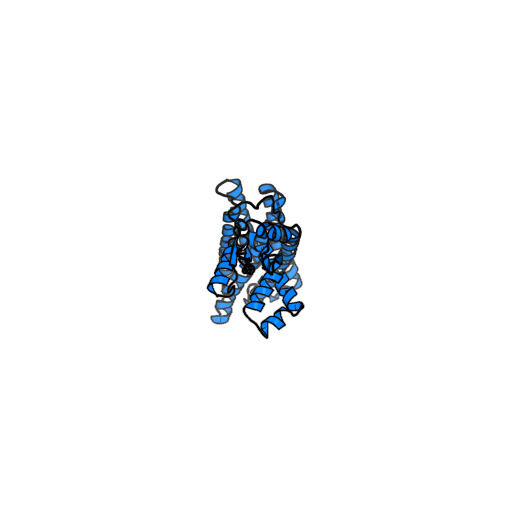 C . ASN A 1 105 ? 8.524 -0.946 23.331 1.00 91.44 105 ASN A C 1
ATOM 790 O O . ASN A 1 105 ? 8.571 0.210 23.756 1.00 91.44 105 ASN A O 1
ATOM 794 N N . TRP A 1 106 ? 9.509 -1.471 22.598 1.00 95.94 106 TRP A N 1
ATOM 795 C CA . TRP A 1 106 ? 10.677 -0.693 22.218 1.00 95.94 106 TRP A CA 1
ATOM 796 C C . TRP A 1 106 ? 10.273 0.424 21.250 1.00 95.94 106 TRP A C 1
ATOM 798 O O . TRP A 1 106 ? 9.694 0.182 20.187 1.00 95.94 106 TRP A O 1
ATOM 808 N N . LEU A 1 107 ? 10.572 1.668 21.632 1.00 94.25 107 LEU A N 1
ATOM 809 C CA . LEU A 1 107 ? 10.095 2.870 20.944 1.00 94.25 107 LEU A CA 1
ATOM 810 C C . LEU A 1 107 ? 10.388 2.877 19.428 1.00 94.25 107 LEU A C 1
ATOM 812 O O . LEU A 1 107 ? 9.468 3.190 18.671 1.00 94.25 107 LEU A O 1
ATOM 816 N N . PRO A 1 108 ? 11.587 2.488 18.945 1.00 95.44 108 PRO A N 1
ATOM 817 C CA . PRO A 1 108 ? 11.869 2.435 17.510 1.00 95.44 108 PRO A CA 1
ATOM 818 C C . PRO A 1 108 ? 10.961 1.463 16.752 1.00 95.44 108 PRO A C 1
ATOM 820 O O . PRO A 1 108 ? 10.462 1.793 15.678 1.00 95.44 108 PRO A O 1
ATOM 823 N N . ILE A 1 109 ? 10.682 0.289 17.324 1.00 93.69 109 ILE A N 1
ATOM 824 C CA . ILE A 1 109 ? 9.795 -0.703 16.703 1.00 93.69 109 ILE A CA 1
ATOM 825 C C . ILE A 1 109 ? 8.363 -0.188 16.673 1.00 93.69 109 ILE A C 1
ATOM 827 O O . ILE A 1 109 ? 7.695 -0.279 15.642 1.00 93.69 109 ILE A O 1
ATOM 831 N N . PHE A 1 110 ? 7.902 0.413 17.770 1.00 93.62 110 PHE A N 1
ATOM 832 C CA . PHE A 1 110 ? 6.579 1.023 17.801 1.00 93.62 110 PHE A CA 1
ATOM 833 C C . PHE A 1 110 ? 6.441 2.147 16.765 1.00 93.62 110 PHE A C 1
ATOM 835 O O . PHE A 1 110 ? 5.394 2.281 16.127 1.00 93.62 110 PHE A O 1
ATOM 842 N N . TRP A 1 111 ? 7.505 2.921 16.546 1.00 94.75 111 TRP A N 1
ATOM 843 C CA . TRP A 1 111 ? 7.541 3.971 15.534 1.00 94.75 111 TRP A CA 1
ATOM 844 C C . TRP A 1 111 ? 7.444 3.404 14.113 1.00 94.75 111 TRP A C 1
ATOM 846 O O . TRP A 1 111 ? 6.596 3.848 13.339 1.00 94.75 111 TRP A O 1
ATOM 856 N N . VAL A 1 112 ? 8.223 2.362 13.795 1.00 92.94 112 VAL A N 1
ATOM 857 C CA . VAL A 1 112 ? 8.148 1.651 12.504 1.00 92.94 112 VAL A CA 1
ATOM 858 C C . VAL A 1 112 ? 6.756 1.067 12.277 1.00 92.94 112 VAL A C 1
ATOM 860 O O . VAL A 1 112 ? 6.180 1.238 11.205 1.00 92.94 112 VAL A O 1
ATOM 863 N N . MET A 1 113 ? 6.170 0.432 13.290 1.00 93.12 113 MET A N 1
ATOM 864 C CA . MET A 1 113 ? 4.820 -0.120 13.198 1.00 93.12 113 MET A CA 1
ATOM 865 C C . MET A 1 113 ? 3.765 0.977 13.017 1.00 93.12 113 MET A C 1
ATOM 867 O O . MET A 1 113 ? 2.831 0.806 12.239 1.00 93.12 113 MET A O 1
ATOM 871 N N . THR A 1 114 ? 3.926 2.125 13.678 1.00 91.62 114 THR A N 1
ATOM 872 C CA . THR A 1 114 ? 3.050 3.289 13.485 1.00 91.62 114 THR A CA 1
ATOM 873 C C . THR A 1 114 ? 3.149 3.824 12.061 1.00 91.62 114 THR A C 1
ATOM 875 O O . THR A 1 114 ? 2.124 4.109 11.441 1.00 91.62 114 THR A O 1
ATOM 878 N N . LEU A 1 115 ? 4.364 3.923 11.517 1.00 89.44 115 LEU A N 1
ATOM 879 C CA . LEU A 1 115 ? 4.595 4.359 10.145 1.00 89.44 115 LEU A CA 1
ATOM 880 C C . LEU A 1 115 ? 3.992 3.371 9.137 1.00 89.44 115 LEU A C 1
ATOM 882 O O . LEU A 1 115 ? 3.265 3.790 8.240 1.00 89.44 115 LEU A O 1
ATOM 886 N N . GLY A 1 116 ? 4.220 2.068 9.324 1.00 90.06 116 GLY A N 1
ATOM 887 C CA . GLY A 1 116 ? 3.652 1.010 8.486 1.00 90.06 116 GLY A CA 1
ATOM 888 C C . GLY A 1 116 ? 2.126 0.973 8.546 1.00 90.06 116 GLY A C 1
ATOM 889 O O . GLY A 1 116 ? 1.464 0.909 7.512 1.00 90.06 116 GLY A O 1
ATOM 890 N N . TYR A 1 117 ? 1.549 1.112 9.742 1.00 90.25 117 TYR A N 1
ATOM 891 C CA . TYR A 1 117 ? 0.102 1.210 9.911 1.00 90.25 117 TYR A CA 1
ATOM 892 C C . TYR A 1 117 ? -0.455 2.427 9.168 1.00 90.25 117 TYR A C 1
ATOM 894 O O . TYR A 1 117 ? -1.416 2.297 8.415 1.00 90.25 117 TYR A O 1
ATOM 902 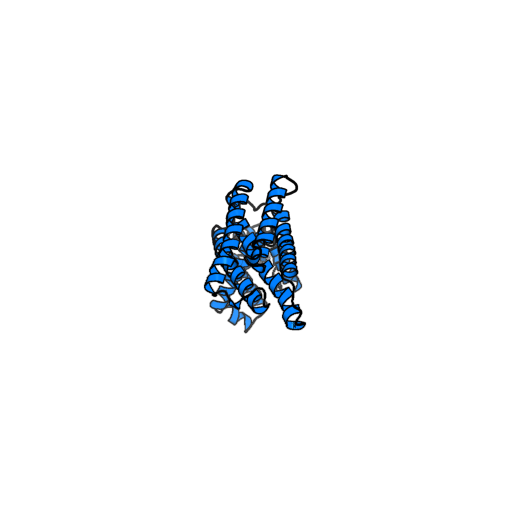N N . ARG A 1 118 ? 0.152 3.610 9.339 1.00 86.94 118 ARG A N 1
ATOM 903 C CA . ARG A 1 118 ? -0.280 4.834 8.648 1.00 86.94 118 ARG A CA 1
ATOM 904 C C . ARG A 1 118 ? -0.138 4.719 7.141 1.00 86.94 118 ARG A C 1
ATOM 906 O O . ARG A 1 118 ? -1.021 5.201 6.438 1.00 86.94 118 ARG A O 1
ATOM 913 N N . LEU A 1 119 ? 0.907 4.057 6.650 1.00 86.38 119 LEU A N 1
ATOM 914 C CA . LEU A 1 119 ? 1.089 3.761 5.233 1.00 86.38 119 LEU A CA 1
ATOM 915 C C . LEU A 1 119 ? -0.056 2.913 4.687 1.00 86.38 119 LEU A C 1
ATOM 917 O O . LEU A 1 119 ? -0.713 3.314 3.732 1.00 86.38 119 LEU A O 1
ATOM 921 N N . ILE A 1 120 ? -0.374 1.799 5.344 1.00 86.94 120 ILE A N 1
ATOM 922 C CA . ILE A 1 120 ? -1.495 0.947 4.935 1.00 86.94 120 ILE A CA 1
ATOM 923 C C . ILE A 1 120 ? -2.818 1.716 5.041 1.00 86.94 120 ILE A C 1
ATOM 925 O O . ILE A 1 120 ? -3.618 1.701 4.108 1.00 86.94 120 ILE A O 1
ATOM 929 N N . ALA A 1 121 ? -3.045 2.438 6.139 1.00 84.44 121 ALA A N 1
ATOM 930 C CA . ALA A 1 121 ? -4.268 3.201 6.366 1.00 84.44 121 ALA A CA 1
ATOM 931 C C . ALA A 1 121 ? -4.485 4.295 5.310 1.00 84.44 121 ALA A C 1
ATOM 933 O O . ALA A 1 121 ? -5.611 4.497 4.853 1.00 84.44 121 ALA A O 1
ATOM 934 N N . SER A 1 122 ? -3.412 4.967 4.890 1.00 84.69 122 SER A N 1
ATOM 935 C CA . SER A 1 122 ? -3.463 5.992 3.848 1.00 84.69 122 SER A CA 1
ATOM 936 C C . SER A 1 122 ? -3.539 5.397 2.440 1.00 84.69 122 SER A C 1
ATOM 938 O O . SER A 1 122 ? -4.195 5.994 1.598 1.00 84.69 122 SER A O 1
ATOM 940 N N . TRP A 1 123 ? -2.991 4.212 2.160 1.00 83.75 123 TRP A N 1
ATOM 941 C CA . TRP A 1 123 ? -3.070 3.600 0.821 1.00 83.75 123 TRP A CA 1
ATOM 942 C C . TRP A 1 123 ? -4.261 2.665 0.636 1.00 83.75 123 TRP A C 1
ATOM 944 O O . TRP A 1 123 ? -4.601 2.357 -0.499 1.00 83.75 123 TRP A O 1
ATOM 954 N N . ARG A 1 124 ? -4.958 2.230 1.693 1.00 82.62 124 ARG A N 1
ATOM 955 C CA . ARG A 1 124 ? -6.062 1.256 1.573 1.00 82.62 124 ARG A CA 1
ATOM 956 C C . ARG A 1 124 ? -7.163 1.688 0.600 1.00 82.62 124 ARG A C 1
ATOM 958 O O . ARG A 1 124 ? -7.700 0.841 -0.096 1.00 82.62 124 ARG A O 1
ATOM 965 N N . ARG A 1 125 ? -7.471 2.991 0.525 1.00 73.38 125 ARG A N 1
ATOM 966 C CA . ARG A 1 125 ? -8.463 3.565 -0.408 1.00 73.38 125 ARG A CA 1
ATOM 967 C C . ARG A 1 125 ? -7.947 3.716 -1.840 1.00 73.38 125 ARG A C 1
ATOM 969 O O . ARG A 1 125 ? -8.731 4.045 -2.711 1.00 73.38 125 ARG A O 1
ATOM 976 N N . ILE A 1 126 ? -6.658 3.500 -2.071 1.00 72.69 126 ILE A N 1
ATOM 977 C CA . ILE A 1 126 ? -6.061 3.392 -3.405 1.00 72.69 126 ILE A CA 1
ATOM 978 C C . ILE A 1 126 ? -5.948 1.908 -3.789 1.00 72.69 126 ILE A C 1
ATOM 980 O O . ILE A 1 126 ? -6.272 1.533 -4.908 1.00 72.69 126 ILE A O 1
ATOM 984 N N . LEU A 1 127 ? -5.535 1.057 -2.840 1.00 68.75 127 LEU A N 1
ATOM 985 C CA . LEU A 1 127 ? -5.285 -0.375 -3.041 1.00 68.75 127 LEU A CA 1
ATOM 986 C C . LEU A 1 127 ? -6.555 -1.220 -3.140 1.00 68.75 127 LEU A C 1
ATOM 988 O O . LEU A 1 127 ? -6.718 -1.975 -4.093 1.00 68.75 127 LEU A O 1
ATOM 992 N N . ILE A 1 128 ? -7.421 -1.153 -2.121 1.00 69.69 128 ILE A N 1
ATOM 993 C CA . ILE A 1 128 ? -8.678 -1.914 -2.067 1.00 69.69 128 ILE A CA 1
ATOM 994 C C . ILE A 1 128 ? -9.809 -0.985 -1.655 1.00 69.69 128 ILE A C 1
ATOM 996 O O . ILE A 1 128 ? -10.173 -0.849 -0.479 1.00 69.69 128 ILE A O 1
ATOM 1000 N N . PRO A 1 129 ? -10.346 -0.311 -2.645 1.00 64.31 129 PRO A N 1
ATOM 1001 C CA . PRO A 1 129 ? -11.037 0.919 -2.364 1.00 64.31 129 PRO A CA 1
ATOM 1002 C C . PRO A 1 129 ? -12.564 0.700 -2.222 1.00 64.31 129 PRO A C 1
ATOM 1004 O O . PRO A 1 129 ? -13.093 -0.313 -2.695 1.00 64.31 129 PRO A O 1
ATOM 1007 N N . PRO A 1 130 ? -13.273 1.531 -1.427 1.00 63.53 130 PRO A N 1
ATOM 1008 C CA . PRO A 1 130 ? -14.598 1.178 -0.910 1.00 63.53 130 PRO A CA 1
ATOM 1009 C C . PRO A 1 130 ? -15.695 1.264 -1.986 1.00 63.53 130 PRO A C 1
ATOM 1011 O O . PRO A 1 130 ? -15.625 2.144 -2.843 1.00 63.53 130 PRO A O 1
ATOM 1014 N N . PRO A 1 131 ? -16.727 0.398 -1.928 1.00 61.22 131 PRO A N 1
ATOM 1015 C CA . PRO A 1 131 ? -17.838 0.401 -2.886 1.00 61.22 131 PRO A CA 1
ATOM 1016 C C . PRO A 1 131 ? -18.821 1.566 -2.685 1.00 61.22 131 PRO A C 1
ATOM 1018 O O . PRO A 1 131 ? -19.636 1.836 -3.561 1.00 61.22 131 PRO A O 1
ATOM 1021 N N . VAL A 1 132 ? -18.765 2.238 -1.535 1.00 65.56 132 VAL A N 1
ATOM 1022 C CA . VAL A 1 132 ? -19.635 3.357 -1.161 1.00 65.56 132 VAL A CA 1
ATOM 1023 C C . VAL A 1 132 ? -18.826 4.637 -0.999 1.00 65.56 132 VAL A C 1
ATOM 1025 O O . VAL A 1 132 ? -17.658 4.616 -0.598 1.00 65.56 132 VAL A O 1
ATOM 1028 N N . THR A 1 133 ? -19.457 5.765 -1.323 1.00 60.19 133 THR A N 1
ATOM 1029 C CA . THR A 1 133 ? -18.877 7.095 -1.126 1.00 60.19 133 THR A CA 1
ATOM 1030 C C . THR A 1 133 ? -18.548 7.321 0.351 1.00 60.19 133 THR A C 1
ATOM 1032 O O . THR A 1 133 ? -19.347 6.920 1.199 1.00 60.19 133 THR A O 1
ATOM 1035 N N . PRO A 1 134 ? -17.413 7.970 0.679 1.00 60.66 134 PRO A N 1
ATOM 1036 C CA . PRO A 1 134 ? -17.050 8.250 2.063 1.00 60.66 134 PRO A CA 1
ATOM 1037 C C . PRO A 1 134 ? -18.170 8.998 2.783 1.00 60.66 134 PRO A C 1
ATOM 1039 O O . PRO A 1 134 ? -18.698 9.972 2.245 1.00 60.66 134 PRO A O 1
ATOM 1042 N N . ASP A 1 135 ? -18.501 8.551 3.993 1.00 61.59 135 ASP A N 1
ATOM 1043 C CA . ASP A 1 135 ? -19.464 9.229 4.856 1.00 61.59 135 ASP A CA 1
ATOM 1044 C C . ASP A 1 135 ? -19.041 10.702 5.046 1.00 61.59 135 ASP A C 1
ATOM 1046 O O . ASP A 1 135 ? -17.925 10.953 5.524 1.00 61.59 135 ASP A O 1
ATOM 1050 N N . PRO A 1 136 ? -19.883 11.686 4.669 1.00 61.81 136 PRO A N 1
ATOM 1051 C CA . PRO A 1 136 ? -19.554 13.103 4.799 1.00 61.81 136 PRO A CA 1
ATOM 1052 C C . PRO A 1 136 ? -19.315 13.533 6.252 1.00 61.81 136 PRO A C 1
ATOM 1054 O O . PRO A 1 136 ? -18.644 14.539 6.477 1.00 61.81 136 PRO A O 1
ATOM 1057 N N . LEU A 1 137 ? -19.816 12.774 7.233 1.00 62.06 137 LEU A N 1
ATOM 1058 C CA . LEU A 1 137 ? -19.589 13.026 8.658 1.00 62.06 137 LEU A CA 1
ATOM 1059 C C . LEU A 1 137 ? -18.169 12.664 9.109 1.00 62.06 137 LEU A C 1
ATOM 1061 O O . LEU A 1 137 ? -17.726 13.115 10.163 1.00 62.06 137 LEU A O 1
ATOM 1065 N N . PHE A 1 138 ? -17.434 11.884 8.312 1.00 65.25 138 PHE A N 1
ATOM 1066 C CA . PHE A 1 138 ? -16.084 11.431 8.637 1.00 65.25 138 PHE A CA 1
ATOM 1067 C C . PHE A 1 138 ? -15.118 11.763 7.497 1.00 65.25 138 PHE A C 1
ATOM 1069 O O . PHE A 1 138 ? -14.665 10.863 6.772 1.00 65.25 138 PHE A O 1
ATOM 1076 N N . PRO A 1 139 ? -14.780 13.057 7.327 1.00 67.81 139 PRO A N 1
ATOM 1077 C CA . PRO A 1 139 ? -13.822 13.465 6.320 1.00 67.81 139 PRO A CA 1
ATOM 1078 C C . PRO A 1 139 ? -12.474 12.792 6.568 1.00 67.81 139 PRO A C 1
ATOM 1080 O O . PRO A 1 139 ? -12.058 12.518 7.697 1.00 67.81 139 PRO A O 1
ATOM 1083 N N . GLU A 1 140 ? -11.777 12.519 5.472 1.00 73.31 140 GLU A N 1
ATOM 1084 C CA . GLU A 1 140 ? -10.424 12.001 5.545 1.00 73.31 140 GLU A CA 1
ATOM 1085 C C . GLU A 1 140 ? -9.514 13.024 6.243 1.00 73.31 140 GLU A C 1
ATOM 1087 O O . GLU A 1 140 ? -9.573 14.213 5.913 1.00 73.31 140 GLU A O 1
ATOM 1092 N N . PRO A 1 141 ? -8.677 12.605 7.209 1.00 77.25 141 PRO A N 1
ATOM 1093 C CA . PRO A 1 141 ? -7.798 13.536 7.891 1.00 77.25 141 PRO A CA 1
ATOM 1094 C C . PRO A 1 141 ? -6.853 14.215 6.895 1.00 77.25 141 PRO A C 1
ATOM 1096 O O . PRO A 1 141 ? -6.254 13.547 6.052 1.00 77.25 141 PRO A O 1
ATOM 1099 N N . GLY A 1 142 ? -6.642 15.527 7.033 1.00 77.56 142 GLY A N 1
ATOM 1100 C CA . GLY A 1 142 ? -5.791 16.292 6.109 1.00 77.56 142 GLY A CA 1
ATOM 1101 C C . GLY A 1 142 ? -4.348 15.774 6.001 1.00 77.56 142 GLY A C 1
ATOM 1102 O O . GLY A 1 142 ? -3.721 15.898 4.950 1.00 77.56 142 GLY A O 1
ATOM 1103 N N . TRP A 1 143 ? -3.835 15.114 7.049 1.00 82.38 143 TRP A N 1
ATOM 1104 C CA . TRP A 1 143 ? -2.508 14.490 7.021 1.00 82.38 143 TRP A CA 1
ATOM 1105 C C . TRP A 1 143 ? -2.406 13.355 5.999 1.00 82.38 143 TRP A C 1
ATOM 1107 O O . TRP A 1 143 ? -1.309 13.104 5.510 1.00 82.38 143 TRP A O 1
ATOM 1117 N N . VAL A 1 144 ? -3.510 12.678 5.658 1.00 84.88 144 VAL A N 1
ATOM 1118 C CA . VAL A 1 144 ? -3.482 11.541 4.731 1.00 84.88 144 VAL A CA 1
ATOM 1119 C C . VAL A 1 144 ? -3.074 11.994 3.336 1.00 84.88 144 VAL A C 1
ATOM 1121 O O . VAL A 1 144 ? -2.230 11.350 2.726 1.00 84.88 144 VAL A O 1
ATOM 1124 N N . GLY A 1 145 ? -3.594 13.128 2.860 1.00 83.38 145 GLY A N 1
ATOM 1125 C CA . GLY A 1 145 ? -3.188 13.701 1.575 1.00 83.38 145 GLY A CA 1
ATOM 1126 C C . GLY A 1 145 ? -1.708 14.099 1.559 1.00 83.38 145 GLY A C 1
ATOM 1127 O O . GLY A 1 145 ? -0.972 13.725 0.650 1.00 83.38 145 GLY A O 1
ATOM 1128 N N . ALA A 1 146 ? -1.236 14.789 2.601 1.00 85.50 146 ALA A N 1
ATOM 1129 C CA . ALA A 1 146 ? 0.176 15.168 2.708 1.00 85.50 146 ALA A CA 1
ATOM 1130 C C . ALA A 1 146 ? 1.097 13.937 2.758 1.00 85.50 146 ALA A C 1
ATOM 1132 O O . ALA A 1 146 ? 2.096 13.866 2.047 1.00 85.50 146 ALA A O 1
ATOM 1133 N N . PHE A 1 147 ? 0.724 12.932 3.551 1.00 86.62 147 PHE A N 1
ATOM 1134 C CA . PHE A 1 147 ? 1.454 11.676 3.654 1.00 86.62 147 PHE A CA 1
ATOM 1135 C C . PHE A 1 147 ? 1.429 10.903 2.322 1.00 86.62 147 PHE A C 1
ATOM 1137 O O . PHE A 1 147 ? 2.467 10.391 1.902 1.00 86.62 147 PHE A O 1
ATOM 1144 N N . ARG A 1 148 ? 0.289 10.920 1.606 1.00 88.06 148 ARG A N 1
ATOM 1145 C CA . ARG A 1 148 ? 0.154 10.426 0.228 1.00 88.06 148 ARG A CA 1
ATOM 1146 C C . ARG A 1 148 ? 1.182 11.040 -0.706 1.00 88.06 148 ARG A C 1
ATOM 1148 O O . ARG A 1 148 ? 1.991 10.317 -1.285 1.00 88.06 148 ARG A O 1
ATOM 1155 N N . GLY A 1 149 ? 1.201 12.366 -0.791 1.00 86.62 149 GLY A N 1
ATOM 1156 C CA . GLY A 1 149 ? 2.148 13.102 -1.627 1.00 86.62 149 GLY A CA 1
ATOM 1157 C C . GLY A 1 149 ? 3.609 12.790 -1.290 1.00 86.62 149 GLY A C 1
ATOM 1158 O O . GLY A 1 149 ? 4.380 12.446 -2.184 1.00 86.62 149 GLY A O 1
ATOM 1159 N N . SER A 1 150 ? 3.979 12.825 -0.007 1.00 88.19 150 SER A N 1
ATOM 1160 C CA . SER A 1 150 ? 5.365 12.604 0.428 1.00 88.19 150 SER A CA 1
ATOM 1161 C C . SER A 1 150 ? 5.895 11.213 0.076 1.00 88.19 150 SER A C 1
ATOM 1163 O O . SER A 1 150 ? 6.996 11.093 -0.461 1.00 88.19 150 SER A O 1
ATOM 1165 N N . VAL A 1 151 ? 5.125 10.148 0.328 1.00 88.88 151 VAL A N 1
ATOM 1166 C CA . VAL A 1 151 ? 5.570 8.792 -0.044 1.00 88.88 151 VAL A CA 1
ATOM 1167 C C . VAL A 1 151 ? 5.530 8.605 -1.560 1.00 88.88 151 VAL A C 1
ATOM 1169 O O . VAL A 1 151 ? 6.374 7.901 -2.088 1.00 88.88 151 VAL A O 1
ATOM 1172 N N . SER A 1 152 ? 4.618 9.256 -2.284 1.00 88.25 152 SER A N 1
ATOM 1173 C CA . SER A 1 152 ? 4.585 9.194 -3.756 1.00 88.25 152 SER A CA 1
ATOM 1174 C C . SER A 1 152 ? 5.871 9.736 -4.382 1.00 88.25 152 SER A C 1
ATOM 1176 O O . SER A 1 152 ? 6.416 9.134 -5.304 1.00 88.25 152 SER A O 1
ATOM 1178 N N . ILE A 1 153 ? 6.409 10.829 -3.828 1.00 87.31 153 ILE A N 1
ATOM 1179 C CA . ILE A 1 153 ? 7.724 11.362 -4.210 1.00 87.31 153 ILE A CA 1
ATOM 1180 C C . ILE A 1 153 ? 8.817 10.325 -3.918 1.00 87.31 153 ILE A C 1
ATOM 1182 O O . ILE A 1 153 ? 9.631 10.027 -4.789 1.00 87.31 153 ILE A O 1
ATOM 1186 N N . LEU A 1 154 ? 8.808 9.724 -2.724 1.00 89.19 154 LEU A N 1
ATOM 1187 C CA . LEU A 1 154 ? 9.768 8.678 -2.357 1.00 89.19 154 LEU A CA 1
ATOM 1188 C C . LEU A 1 154 ? 9.693 7.462 -3.298 1.00 89.19 154 LEU A C 1
ATOM 1190 O O . LEU A 1 154 ? 10.728 6.959 -3.725 1.00 89.19 154 LEU A O 1
ATOM 1194 N N . LEU A 1 155 ? 8.488 7.006 -3.647 1.00 88.81 155 LEU A N 1
ATOM 1195 C CA . LEU A 1 155 ? 8.254 5.889 -4.567 1.00 88.81 155 LEU A CA 1
ATOM 1196 C C . LEU A 1 155 ? 8.708 6.213 -5.986 1.00 88.81 155 LEU A C 1
ATOM 1198 O O . LEU A 1 155 ? 9.206 5.331 -6.683 1.00 88.81 155 LEU A O 1
ATOM 1202 N N . LEU A 1 156 ? 8.587 7.469 -6.412 1.00 85.12 156 LEU A N 1
ATOM 1203 C CA . LEU A 1 156 ? 9.099 7.909 -7.701 1.00 85.12 156 LEU A CA 1
ATOM 1204 C C . LEU A 1 156 ? 10.626 7.759 -7.760 1.00 85.12 156 LEU A C 1
ATOM 1206 O O . LEU A 1 156 ? 11.140 7.123 -8.680 1.00 85.12 156 LEU A O 1
ATOM 1210 N N . PHE A 1 157 ? 11.347 8.249 -6.746 1.00 84.44 157 PHE A N 1
ATOM 1211 C CA . PHE A 1 157 ? 12.795 8.031 -6.647 1.00 84.44 157 PHE A CA 1
ATOM 1212 C C . PHE A 1 157 ? 13.133 6.542 -6.516 1.00 84.44 157 PHE A C 1
ATOM 1214 O O . PHE A 1 157 ? 14.034 6.044 -7.189 1.00 84.44 157 PHE A O 1
ATOM 1221 N N . GLY A 1 158 ? 12.363 5.807 -5.711 1.00 87.25 158 GLY A N 1
ATOM 1222 C CA . GLY A 1 158 ? 12.499 4.362 -5.550 1.00 87.25 158 GLY A CA 1
ATOM 1223 C C . GLY A 1 158 ? 12.334 3.598 -6.863 1.00 87.25 158 GLY A C 1
ATOM 1224 O O . GLY A 1 158 ? 13.056 2.632 -7.093 1.00 87.25 158 GLY A O 1
ATOM 1225 N N . THR A 1 159 ? 11.446 4.044 -7.754 1.00 85.06 159 THR A N 1
ATOM 1226 C CA . THR A 1 159 ? 11.229 3.438 -9.078 1.00 85.06 159 THR A CA 1
ATOM 1227 C C . THR A 1 159 ? 12.478 3.571 -9.938 1.00 85.06 159 THR A C 1
ATOM 1229 O O . THR A 1 159 ? 12.947 2.588 -10.504 1.00 85.06 159 THR A O 1
ATOM 1232 N N . VAL A 1 160 ? 13.059 4.769 -9.981 1.00 81.69 160 VAL A N 1
ATOM 1233 C CA . VAL A 1 160 ? 14.274 5.064 -10.755 1.00 81.69 160 VAL A CA 1
ATOM 1234 C C . VAL A 1 160 ? 15.455 4.247 -10.240 1.00 81.69 160 VAL A C 1
ATOM 1236 O O . VAL A 1 160 ? 16.151 3.607 -11.024 1.00 81.69 160 VAL A O 1
ATOM 1239 N N . ILE A 1 161 ? 15.634 4.200 -8.917 1.00 84.00 161 ILE A N 1
ATOM 1240 C CA . ILE A 1 161 ? 16.670 3.384 -8.272 1.00 84.00 161 ILE A CA 1
ATOM 1241 C C . ILE A 1 161 ? 16.466 1.901 -8.599 1.00 84.00 161 ILE A C 1
ATOM 1243 O O . ILE A 1 161 ? 17.412 1.218 -8.979 1.00 84.00 161 ILE A O 1
ATOM 1247 N N . THR A 1 162 ? 15.233 1.402 -8.495 1.00 86.00 162 THR A N 1
ATOM 1248 C CA . THR A 1 162 ? 14.899 -0.003 -8.772 1.00 86.00 162 THR A CA 1
ATOM 1249 C C . THR A 1 162 ? 15.246 -0.376 -10.211 1.00 86.00 162 THR A C 1
ATOM 1251 O O . THR A 1 162 ? 15.909 -1.385 -10.439 1.00 86.00 162 THR A O 1
ATOM 1254 N N . ILE A 1 163 ? 14.861 0.457 -11.180 1.00 80.62 163 ILE A N 1
ATOM 1255 C CA . ILE A 1 163 ? 15.163 0.224 -12.596 1.00 80.62 163 ILE A CA 1
ATOM 1256 C C . ILE A 1 163 ? 16.667 0.292 -12.853 1.00 80.62 163 ILE A C 1
ATOM 1258 O O . ILE A 1 163 ? 17.177 -0.580 -13.541 1.00 80.62 163 ILE A O 1
ATOM 1262 N N . SER A 1 164 ? 17.389 1.248 -12.261 1.00 78.56 164 SER A N 1
ATOM 1263 C CA . SER A 1 164 ? 18.853 1.347 -12.386 1.00 78.56 164 SER A CA 1
ATOM 1264 C C . SER A 1 164 ? 19.575 0.109 -11.830 1.00 78.56 164 SER A C 1
ATOM 1266 O O . SER A 1 164 ? 20.486 -0.437 -12.458 1.00 78.56 164 SER A O 1
ATOM 1268 N N . ILE A 1 165 ? 19.138 -0.402 -10.676 1.00 83.62 165 ILE A N 1
ATOM 1269 C CA . ILE A 1 165 ? 19.694 -1.634 -10.102 1.00 83.62 165 ILE A CA 1
ATOM 1270 C C . ILE A 1 165 ? 19.404 -2.827 -11.016 1.00 83.62 165 ILE A C 1
ATOM 1272 O O . ILE A 1 165 ? 20.299 -3.625 -11.288 1.00 83.62 165 ILE A O 1
ATOM 1276 N N . PHE A 1 166 ? 18.174 -2.973 -11.509 1.00 83.00 166 PHE A N 1
ATOM 1277 C CA . PHE A 1 166 ? 17.846 -4.100 -12.378 1.00 83.00 166 PHE A CA 1
ATOM 1278 C C . PHE A 1 166 ? 18.499 -3.994 -13.755 1.00 83.00 166 PHE A C 1
ATOM 1280 O O . PHE A 1 166 ? 18.974 -5.008 -14.252 1.00 83.00 166 PHE A O 1
ATOM 1287 N N . SER A 1 167 ? 18.588 -2.810 -14.363 1.00 76.56 167 SER A N 1
ATOM 1288 C CA . SER A 1 167 ? 19.211 -2.639 -15.679 1.00 76.56 167 SER A CA 1
ATOM 1289 C C . SER A 1 167 ? 20.694 -3.006 -15.646 1.00 76.56 167 SER A C 1
ATOM 1291 O O . SER A 1 167 ? 21.140 -3.811 -16.463 1.00 76.56 167 SER A O 1
ATOM 1293 N N . THR A 1 168 ? 21.429 -2.526 -14.637 1.00 76.69 168 THR A N 1
ATOM 1294 C CA . THR A 1 168 ? 22.849 -2.864 -14.437 1.00 76.69 168 THR A CA 1
ATOM 1295 C C . THR A 1 168 ? 23.059 -4.353 -14.177 1.00 76.69 168 THR A C 1
ATOM 1297 O O . THR A 1 168 ? 23.990 -4.953 -14.708 1.00 76.69 168 THR A O 1
ATOM 1300 N N . LYS A 1 169 ? 22.188 -4.987 -13.384 1.00 81.19 169 LYS A N 1
ATOM 1301 C CA . LYS A 1 169 ? 22.298 -6.416 -13.060 1.00 81.19 169 LYS A CA 1
ATOM 1302 C C . LYS A 1 169 ? 21.876 -7.345 -14.194 1.00 81.19 169 LYS A C 1
ATOM 1304 O O . LYS A 1 169 ? 22.421 -8.440 -14.297 1.00 81.19 169 LYS A O 1
ATOM 1309 N N . LEU A 1 170 ? 20.919 -6.926 -15.016 1.00 75.00 170 LEU A N 1
ATOM 1310 C CA . LEU A 1 170 ? 20.420 -7.695 -16.155 1.00 75.00 170 LEU A CA 1
ATOM 1311 C C . LEU A 1 170 ? 21.237 -7.449 -17.436 1.00 75.00 170 LEU A C 1
ATOM 1313 O O . LEU A 1 170 ? 20.990 -8.118 -18.435 1.00 75.00 170 LEU A O 1
ATOM 1317 N N . GLY A 1 171 ? 22.193 -6.510 -17.421 1.00 71.44 171 GLY A N 1
ATOM 1318 C CA . GLY A 1 171 ? 22.958 -6.119 -18.610 1.00 71.44 171 GLY A CA 1
ATOM 1319 C C . GLY A 1 171 ? 22.085 -5.455 -19.679 1.00 71.44 171 GLY A C 1
ATOM 1320 O O . GLY A 1 171 ? 22.333 -5.612 -20.872 1.00 71.44 171 GLY A O 1
ATOM 1321 N N . ILE A 1 172 ? 21.015 -4.771 -19.260 1.00 65.38 172 ILE A N 1
ATOM 1322 C CA . ILE A 1 172 ? 20.075 -4.099 -20.159 1.00 65.38 172 ILE A CA 1
ATOM 1323 C C . ILE A 1 172 ? 20.613 -2.693 -20.449 1.00 65.38 172 ILE A C 1
ATOM 1325 O O . ILE A 1 172 ? 20.592 -1.825 -19.577 1.00 65.38 172 ILE A O 1
ATOM 1329 N N . GLY A 1 173 ? 21.068 -2.480 -21.688 1.00 61.00 173 GLY A N 1
ATOM 1330 C CA . GLY A 1 173 ? 21.646 -1.219 -22.169 1.00 61.00 173 GLY A CA 1
ATOM 1331 C C . GLY A 1 173 ? 23.179 -1.183 -22.094 1.00 61.00 173 GLY A C 1
ATOM 1332 O O . GLY A 1 173 ? 23.790 -1.894 -21.302 1.00 61.00 173 GLY A O 1
ATOM 1333 N N . ASN A 1 174 ? 23.812 -0.349 -22.928 1.00 55.91 174 ASN A N 1
ATOM 1334 C CA . ASN A 1 174 ? 25.264 -0.123 -22.914 1.00 55.91 174 ASN A CA 1
ATOM 1335 C C . ASN A 1 174 ? 25.657 0.705 -21.675 1.00 55.91 174 ASN A C 1
ATOM 1337 O O . ASN A 1 174 ? 25.892 1.911 -21.766 1.00 55.91 174 ASN A O 1
ATOM 1341 N N . SER A 1 175 ? 25.697 0.064 -20.505 1.00 54.34 175 SER A N 1
ATOM 1342 C CA . SER A 1 175 ? 25.995 0.696 -19.212 1.00 54.34 175 SER A CA 1
ATOM 1343 C C . SER A 1 175 ? 27.380 1.339 -19.133 1.00 54.34 175 SER A C 1
ATOM 1345 O O . SER A 1 175 ? 27.600 2.193 -18.279 1.00 54.34 175 SER A O 1
ATOM 1347 N N . ASP A 1 176 ? 28.298 0.962 -20.022 1.00 56.97 176 ASP A N 1
ATOM 1348 C CA . ASP A 1 176 ? 29.706 1.364 -19.952 1.00 56.97 176 ASP A CA 1
ATOM 1349 C C . ASP A 1 176 ? 29.959 2.816 -20.387 1.00 56.97 176 ASP A C 1
ATOM 1351 O O . ASP A 1 176 ? 31.032 3.356 -20.131 1.00 56.97 176 ASP A O 1
ATOM 1355 N N . GLN A 1 177 ? 28.987 3.474 -21.027 1.00 58.72 177 GLN A N 1
ATOM 1356 C CA . GLN A 1 177 ? 29.162 4.836 -21.555 1.00 58.72 177 GLN A CA 1
ATOM 1357 C C . GLN A 1 177 ? 28.562 5.944 -20.679 1.00 58.72 177 GLN A C 1
ATOM 1359 O O . GLN A 1 177 ? 28.785 7.118 -20.962 1.00 58.72 177 GLN A O 1
ATOM 1364 N N . TRP A 1 178 ? 27.771 5.610 -19.657 1.00 59.06 178 TRP A N 1
ATOM 1365 C CA . TRP A 1 178 ? 26.917 6.593 -18.987 1.00 59.06 178 TRP A CA 1
ATOM 1366 C C . TRP A 1 178 ? 27.376 6.788 -17.552 1.00 59.06 178 TRP A C 1
ATOM 1368 O O . TRP A 1 178 ? 27.415 5.830 -16.777 1.00 59.06 178 TRP A O 1
ATOM 1378 N N . SER A 1 179 ? 27.690 8.030 -17.173 1.00 63.34 179 SER A N 1
ATOM 1379 C CA . SER A 1 179 ? 27.992 8.315 -15.776 1.00 63.34 179 SER A CA 1
ATOM 1380 C C . SER A 1 179 ? 26.742 8.044 -14.916 1.00 63.34 179 SER A C 1
ATOM 1382 O O . SER A 1 179 ? 25.612 8.239 -15.381 1.00 63.34 179 SER A O 1
ATOM 1384 N N . PRO A 1 180 ? 26.892 7.617 -13.649 1.00 60.50 180 PRO A N 1
ATOM 1385 C CA . PRO A 1 180 ? 25.756 7.430 -12.748 1.00 60.50 180 PRO A CA 1
ATOM 1386 C C . PRO A 1 180 ? 24.867 8.676 -12.636 1.00 60.50 180 PRO A C 1
ATOM 1388 O O . PRO A 1 180 ? 23.662 8.545 -12.457 1.00 60.50 180 PRO A O 1
ATOM 1391 N N . ALA A 1 181 ? 25.438 9.878 -12.787 1.00 62.84 181 ALA A N 1
ATOM 1392 C CA . ALA A 1 181 ? 24.703 11.140 -12.781 1.00 62.84 181 ALA A CA 1
ATOM 1393 C C . ALA A 1 181 ? 23.817 11.322 -14.029 1.00 62.84 181 ALA A C 1
ATOM 1395 O O . ALA A 1 181 ? 22.686 11.788 -13.900 1.00 62.84 181 ALA A O 1
ATOM 1396 N N . ASP A 1 182 ? 24.274 10.890 -15.209 1.00 63.25 182 ASP A N 1
ATOM 1397 C CA . ASP A 1 182 ? 23.488 10.943 -16.452 1.00 63.25 182 ASP A CA 1
ATOM 1398 C C . ASP A 1 182 ? 22.293 9.985 -16.394 1.00 63.25 182 ASP A C 1
ATOM 1400 O O . ASP A 1 182 ? 21.176 10.330 -16.791 1.00 63.25 182 ASP A O 1
ATOM 1404 N N . GLN A 1 183 ? 22.497 8.805 -15.799 1.00 62.34 183 GLN A N 1
ATOM 1405 C CA . GLN A 1 183 ? 21.416 7.860 -15.518 1.00 62.34 183 GLN A CA 1
ATOM 1406 C C . GLN A 1 183 ? 20.431 8.431 -14.479 1.00 62.34 183 GLN A C 1
ATOM 1408 O O . GLN A 1 183 ? 19.216 8.259 -14.588 1.00 62.34 183 GLN A O 1
ATOM 1413 N N . LEU A 1 184 ? 20.921 9.176 -13.489 1.00 57.88 184 LEU A N 1
ATOM 1414 C CA . LEU A 1 184 ? 20.076 9.757 -12.448 1.00 57.88 184 LEU A CA 1
ATOM 1415 C C . LEU A 1 184 ? 19.335 11.032 -12.870 1.00 57.88 184 LEU A C 1
ATOM 1417 O O . LEU A 1 184 ? 18.482 11.475 -12.112 1.00 57.88 184 LEU A O 1
ATOM 1421 N N . LEU A 1 185 ? 19.624 11.632 -14.032 1.00 60.47 185 LEU A N 1
ATOM 1422 C CA . LEU A 1 185 ? 18.874 12.784 -14.557 1.00 60.47 185 LEU A CA 1
ATOM 1423 C C . LEU A 1 185 ? 17.929 12.403 -15.706 1.00 60.47 185 LEU A C 1
ATOM 1425 O O . LEU A 1 185 ? 16.794 12.881 -15.744 1.00 60.47 185 LEU A O 1
ATOM 1429 N N . GLN A 1 186 ? 18.359 11.535 -16.627 1.00 63.53 186 GLN A N 1
ATOM 1430 C CA . GLN A 1 186 ? 17.585 11.242 -17.841 1.00 63.53 186 GLN A CA 1
ATOM 1431 C C . GLN A 1 186 ? 16.388 10.313 -17.594 1.00 63.53 186 GLN A C 1
ATOM 1433 O O . GLN A 1 186 ? 15.275 10.618 -18.028 1.00 63.53 186 GLN A O 1
ATOM 1438 N N . TYR A 1 187 ? 16.577 9.215 -16.855 1.00 66.69 187 TYR A N 1
ATOM 1439 C CA . TYR A 1 187 ? 15.494 8.280 -16.523 1.00 66.69 187 TYR A CA 1
ATOM 1440 C C . TYR A 1 187 ? 14.402 8.911 -15.628 1.00 66.69 187 TYR A C 1
ATOM 1442 O O . TYR A 1 187 ? 13.223 8.832 -15.984 1.00 66.69 187 TYR A O 1
ATOM 1450 N N . PRO A 1 188 ? 14.719 9.604 -14.513 1.00 63.56 188 PRO A N 1
ATOM 1451 C CA . PRO A 1 188 ? 13.691 10.267 -13.710 1.00 63.56 188 PRO A CA 1
ATOM 1452 C C . PRO A 1 188 ? 13.004 11.404 -14.453 1.00 63.56 188 PRO A C 1
ATOM 1454 O O . PRO A 1 188 ? 11.802 11.562 -14.281 1.00 63.56 188 PRO A O 1
ATOM 1457 N N . GLY A 1 189 ? 13.719 12.186 -15.271 1.00 65.75 189 GLY A N 1
ATOM 1458 C CA . GLY A 1 189 ? 13.144 13.345 -15.956 1.00 65.75 189 GLY A CA 1
ATOM 1459 C C . GLY A 1 189 ? 11.939 12.980 -16.825 1.00 65.75 189 GLY A C 1
ATOM 1460 O O . GLY A 1 189 ? 10.903 13.641 -16.752 1.00 65.75 189 GLY A O 1
ATOM 1461 N N . PHE A 1 190 ? 12.032 11.880 -17.577 1.00 67.75 190 PHE A N 1
ATOM 1462 C CA . PHE A 1 190 ? 10.925 11.414 -18.411 1.00 67.75 190 PHE A CA 1
ATOM 1463 C C . PHE A 1 190 ? 9.772 10.827 -17.590 1.00 67.75 190 PHE A C 1
ATOM 1465 O O . PHE A 1 190 ? 8.619 11.156 -17.852 1.00 67.75 190 PHE A O 1
ATOM 1472 N N . LEU A 1 191 ? 10.056 10.012 -16.565 1.00 69.44 191 LEU A N 1
ATOM 1473 C CA . LEU A 1 191 ? 9.014 9.465 -15.686 1.00 69.44 191 LEU A CA 1
ATOM 1474 C C . LEU A 1 191 ? 8.275 10.574 -14.933 1.00 69.44 191 LEU A C 1
ATOM 1476 O O . LEU A 1 191 ? 7.048 10.576 -14.888 1.00 69.44 191 LEU A O 1
ATOM 1480 N N . ILE A 1 192 ? 9.017 11.523 -14.362 1.00 70.12 192 ILE A N 1
ATOM 1481 C CA . ILE A 1 192 ? 8.470 12.697 -13.680 1.00 70.12 192 ILE A CA 1
ATOM 1482 C C . ILE A 1 192 ? 7.639 13.507 -14.669 1.00 70.12 192 ILE A C 1
ATOM 1484 O O . ILE A 1 192 ? 6.498 13.832 -14.363 1.00 70.12 192 ILE A O 1
ATOM 1488 N N . GLY A 1 193 ? 8.165 13.780 -15.866 1.00 72.38 193 GLY A N 1
ATOM 1489 C CA . GLY A 1 193 ? 7.445 14.492 -16.918 1.00 72.38 193 GLY A CA 1
ATOM 1490 C C . GLY A 1 193 ? 6.142 13.796 -17.311 1.00 72.38 193 GLY A C 1
ATOM 1491 O O . GLY A 1 193 ? 5.090 14.429 -17.300 1.00 72.38 193 GLY A O 1
ATOM 1492 N N . ALA A 1 194 ? 6.179 12.490 -17.581 1.00 72.62 194 ALA A N 1
ATOM 1493 C CA . ALA A 1 194 ? 5.011 11.699 -17.957 1.00 72.62 194 ALA A CA 1
ATOM 1494 C C . ALA A 1 194 ? 3.957 11.665 -16.840 1.00 72.62 194 ALA A C 1
ATOM 1496 O O . ALA A 1 194 ? 2.777 11.909 -17.097 1.00 72.62 194 ALA A O 1
ATOM 1497 N N . VAL A 1 195 ? 4.379 11.428 -15.593 1.00 73.25 195 VAL A N 1
ATOM 1498 C CA . VAL A 1 195 ? 3.492 11.443 -14.422 1.00 73.25 195 VAL A CA 1
ATOM 1499 C C . VAL A 1 195 ? 2.895 12.838 -14.216 1.00 73.25 195 VAL A C 1
ATOM 1501 O O . VAL A 1 195 ? 1.689 12.957 -14.015 1.00 73.25 195 VAL A O 1
ATOM 1504 N N . LEU A 1 196 ? 3.687 13.911 -14.297 1.00 75.44 196 LEU A N 1
ATOM 1505 C CA . LEU A 1 196 ? 3.201 15.280 -14.098 1.00 75.44 196 LEU A CA 1
ATOM 1506 C C . LEU A 1 196 ? 2.240 15.723 -15.206 1.00 75.44 196 LEU A C 1
ATOM 1508 O O . LEU A 1 196 ? 1.138 16.161 -14.888 1.00 75.44 196 LEU A O 1
ATOM 1512 N N . ILE A 1 197 ? 2.608 15.558 -16.482 1.00 77.56 197 ILE A N 1
ATOM 1513 C CA . ILE A 1 197 ? 1.759 15.913 -17.634 1.00 77.56 197 ILE A CA 1
ATOM 1514 C C . ILE A 1 197 ? 0.423 15.175 -17.553 1.00 77.56 197 ILE A C 1
ATOM 1516 O O . ILE A 1 197 ? -0.637 15.775 -17.746 1.00 77.56 197 ILE A O 1
ATOM 1520 N N . LEU A 1 198 ? 0.456 13.882 -17.223 1.00 68.44 198 LEU A N 1
ATOM 1521 C CA . LEU A 1 198 ? -0.757 13.090 -17.113 1.00 68.44 198 LEU A CA 1
ATOM 1522 C C . LEU A 1 198 ? -1.617 13.528 -15.923 1.00 68.44 198 LEU A C 1
ATOM 1524 O O . LEU A 1 198 ? -2.830 13.643 -16.072 1.00 68.44 198 LEU A O 1
ATOM 1528 N N . ASN A 1 199 ? -1.023 13.810 -14.759 1.00 70.44 199 ASN A N 1
ATOM 1529 C CA . ASN A 1 199 ? -1.782 14.369 -13.639 1.00 70.44 199 ASN A CA 1
ATOM 1530 C C . ASN A 1 199 ? -2.428 15.699 -14.032 1.00 70.44 199 ASN A C 1
ATOM 1532 O O . ASN A 1 199 ? -3.612 15.879 -13.772 1.00 70.44 199 ASN A O 1
ATOM 1536 N N . THR A 1 200 ? -1.716 16.590 -14.727 1.00 73.62 200 THR A N 1
ATOM 1537 C CA . THR A 1 200 ? -2.287 17.843 -15.241 1.00 73.62 200 THR A CA 1
ATOM 1538 C C . THR A 1 200 ? -3.471 17.591 -16.181 1.00 73.62 200 THR A C 1
ATOM 1540 O O . THR A 1 200 ? -4.504 18.243 -16.038 1.00 73.62 200 THR A O 1
ATOM 1543 N N . LEU A 1 201 ? -3.377 16.617 -17.090 1.00 73.88 201 LEU A N 1
ATOM 1544 C CA . LEU A 1 201 ? -4.475 16.251 -17.993 1.00 73.88 201 LEU A CA 1
ATOM 1545 C C . LEU A 1 201 ? -5.662 15.612 -17.255 1.00 73.88 201 LEU A C 1
ATOM 1547 O O . LEU A 1 201 ? -6.813 15.832 -17.610 1.00 73.88 201 LEU A O 1
ATOM 1551 N N . LEU A 1 202 ? -5.424 14.844 -16.197 1.00 68.12 202 LEU A N 1
ATOM 1552 C CA . LEU A 1 202 ? -6.511 14.268 -15.405 1.00 68.12 202 LEU A CA 1
ATOM 1553 C C . LEU A 1 202 ? -7.175 15.288 -14.493 1.00 68.12 202 LEU A C 1
ATOM 1555 O O . LEU A 1 202 ? -8.364 15.166 -14.225 1.00 68.12 202 LEU A O 1
ATOM 1559 N N . VAL A 1 203 ? -6.449 16.308 -14.038 1.00 71.56 203 VAL A N 1
ATOM 1560 C CA . VAL A 1 203 ? -7.026 17.421 -13.272 1.00 71.56 203 VAL A CA 1
ATOM 1561 C C . VAL A 1 203 ? -8.089 18.142 -14.066 1.00 71.56 203 VAL A C 1
ATOM 1563 O O . VAL A 1 203 ? -9.149 18.449 -13.519 1.00 71.56 203 VAL A O 1
ATOM 1566 N N . THR A 1 204 ? -7.826 18.390 -15.348 1.00 72.25 204 THR A N 1
ATOM 1567 C CA . THR A 1 204 ? -8.793 19.060 -16.218 1.00 72.25 204 THR A CA 1
ATOM 1568 C C . THR A 1 204 ? -10.031 18.195 -16.467 1.00 72.25 204 THR A C 1
ATOM 1570 O O . THR A 1 204 ? -11.104 18.740 -16.715 1.00 72.25 204 THR A O 1
ATOM 1573 N N . LEU A 1 205 ? -9.922 16.867 -16.332 1.00 68.25 205 LEU A N 1
ATOM 1574 C CA . LEU A 1 205 ? -11.021 15.919 -16.547 1.00 68.25 205 LEU A CA 1
ATOM 1575 C C . LEU A 1 205 ? -11.798 15.542 -15.271 1.00 68.25 205 LEU A C 1
ATOM 1577 O O . LEU A 1 205 ? -13.016 15.384 -15.329 1.00 68.25 205 LEU A O 1
ATOM 1581 N N . LEU A 1 206 ? -11.114 15.373 -14.136 1.00 66.94 206 LEU A N 1
ATOM 1582 C CA . LEU A 1 206 ? -11.639 14.776 -12.895 1.00 66.94 206 LEU A CA 1
ATOM 1583 C C . LEU A 1 206 ? -11.694 15.760 -11.711 1.00 66.94 206 LEU A C 1
ATOM 1585 O O . LEU A 1 206 ? -12.270 15.439 -10.669 1.00 66.94 206 LEU A O 1
ATOM 1589 N N . GLY A 1 207 ? -11.119 16.956 -11.862 1.00 68.62 207 GLY A N 1
ATOM 1590 C CA . GLY A 1 207 ? -11.110 18.010 -10.851 1.00 68.62 207 GLY A CA 1
ATOM 1591 C C . GLY A 1 207 ? -9.952 17.930 -9.846 1.00 68.62 207 GLY A C 1
ATOM 1592 O O . GLY A 1 207 ? -9.350 16.887 -9.597 1.00 68.62 207 GLY A O 1
ATOM 1593 N N . TYR A 1 208 ? -9.656 19.075 -9.221 1.00 68.31 208 TYR A N 1
ATOM 1594 C CA . TYR A 1 208 ? -8.470 19.290 -8.376 1.00 68.31 208 TYR A CA 1
ATOM 1595 C C . TYR A 1 208 ? -8.420 18.415 -7.109 1.00 68.31 208 TYR A C 1
ATOM 1597 O O . TYR A 1 208 ? -7.346 18.063 -6.629 1.00 68.31 208 TYR A O 1
ATOM 1605 N N . ARG A 1 209 ? -9.579 18.013 -6.566 1.00 66.44 209 ARG A N 1
ATOM 1606 C CA . ARG A 1 209 ? -9.653 17.274 -5.290 1.00 66.44 209 ARG A CA 1
ATOM 1607 C C . ARG A 1 209 ? -9.006 15.883 -5.328 1.00 66.44 209 ARG A C 1
ATOM 1609 O O . ARG A 1 209 ? -8.735 15.342 -4.265 1.00 66.44 209 ARG A O 1
ATOM 1616 N N . ARG A 1 210 ? -8.753 15.312 -6.513 1.00 72.88 210 ARG A N 1
ATOM 1617 C CA . ARG A 1 210 ? -8.223 13.944 -6.679 1.00 72.88 210 ARG A CA 1
ATOM 1618 C C . ARG A 1 210 ? -6.759 13.879 -7.124 1.00 72.88 210 ARG A C 1
ATOM 1620 O O . ARG A 1 210 ? -6.252 12.784 -7.334 1.00 72.88 210 ARG A O 1
ATOM 1627 N N . ILE A 1 211 ? -6.062 15.014 -7.234 1.00 80.25 211 ILE A N 1
ATOM 1628 C CA . ILE A 1 211 ? -4.669 15.068 -7.727 1.00 80.25 211 ILE A CA 1
ATOM 1629 C C . ILE A 1 211 ? -3.748 14.154 -6.942 1.00 80.25 211 ILE A C 1
ATOM 1631 O O . ILE A 1 211 ? -3.011 13.362 -7.516 1.00 80.25 211 ILE A O 1
ATOM 1635 N N . ILE A 1 212 ? -3.790 14.286 -5.620 1.00 82.44 212 ILE A N 1
ATOM 1636 C CA . ILE A 1 212 ? -2.877 13.567 -4.739 1.00 82.44 212 ILE A CA 1
ATOM 1637 C C . ILE A 1 212 ? -3.130 12.061 -4.834 1.00 82.44 212 ILE A C 1
ATOM 1639 O O . ILE A 1 212 ? -2.179 11.287 -4.863 1.00 82.44 212 ILE A O 1
ATOM 1643 N N . ASP A 1 213 ? -4.393 11.647 -4.936 1.00 80.44 213 ASP A N 1
ATOM 1644 C CA . ASP A 1 213 ? -4.756 10.235 -5.044 1.00 80.44 213 ASP A CA 1
ATOM 1645 C C . ASP A 1 213 ? -4.326 9.647 -6.391 1.00 80.44 213 ASP A C 1
ATOM 1647 O O . ASP A 1 213 ? -3.803 8.535 -6.434 1.00 80.44 213 ASP A O 1
ATOM 1651 N N . LEU A 1 214 ? -4.479 10.402 -7.481 1.00 78.94 214 LEU A N 1
ATOM 1652 C CA . LEU A 1 214 ? -4.027 10.000 -8.815 1.00 78.94 214 LEU A CA 1
ATOM 1653 C C . LEU A 1 214 ? -2.502 9.901 -8.884 1.00 78.94 214 LEU A C 1
ATOM 1655 O O . LEU A 1 214 ? -1.974 8.882 -9.330 1.00 78.94 214 LEU A O 1
ATOM 1659 N N . PHE A 1 215 ? -1.798 10.911 -8.374 1.00 83.69 215 PHE A N 1
ATOM 1660 C CA . PHE A 1 215 ? -0.342 10.918 -8.291 1.00 83.69 215 PHE A CA 1
ATOM 1661 C C . PHE A 1 215 ? 0.174 9.745 -7.449 1.00 83.69 215 PHE A C 1
ATOM 1663 O O . PHE A 1 215 ? 1.080 9.023 -7.872 1.00 83.69 215 PHE A O 1
ATOM 1670 N N . ALA A 1 216 ? -0.450 9.489 -6.296 1.00 85.81 216 ALA A N 1
ATOM 1671 C CA . ALA A 1 216 ? -0.101 8.364 -5.437 1.00 85.81 216 ALA A CA 1
ATOM 1672 C C . ALA A 1 216 ? -0.357 7.011 -6.096 1.00 85.81 216 ALA A C 1
ATOM 1674 O O . ALA A 1 216 ? 0.473 6.110 -5.996 1.00 85.81 216 ALA A O 1
ATOM 1675 N N . THR A 1 217 ? -1.461 6.874 -6.824 1.00 82.81 217 THR A N 1
ATOM 1676 C CA . THR A 1 217 ? -1.780 5.642 -7.552 1.00 82.81 217 THR A CA 1
ATOM 1677 C C . THR A 1 217 ? -0.791 5.387 -8.686 1.00 82.81 217 THR A C 1
ATOM 1679 O O . THR A 1 217 ? -0.297 4.270 -8.838 1.00 82.81 217 THR A O 1
ATOM 1682 N N . GLN A 1 218 ? -0.467 6.415 -9.473 1.00 82.69 218 GLN A N 1
ATOM 1683 C CA . GLN A 1 218 ? 0.474 6.312 -10.588 1.00 82.69 218 GLN A CA 1
ATOM 1684 C C . GLN A 1 218 ? 1.877 5.964 -10.112 1.00 82.69 218 GLN A C 1
ATOM 1686 O O . GLN A 1 218 ? 2.446 4.984 -10.577 1.00 82.69 218 GLN A O 1
ATOM 1691 N N . THR A 1 219 ? 2.413 6.712 -9.148 1.00 85.62 219 THR A N 1
ATOM 1692 C CA . THR A 1 219 ? 3.758 6.459 -8.609 1.00 85.62 219 THR A CA 1
ATOM 1693 C C . THR A 1 219 ? 3.863 5.081 -7.962 1.00 85.62 219 THR A C 1
ATOM 1695 O O . THR A 1 219 ? 4.833 4.364 -8.203 1.00 85.62 219 THR A O 1
ATOM 1698 N N . PHE A 1 220 ? 2.839 4.659 -7.215 1.00 87.06 220 PHE A N 1
ATOM 1699 C CA . PHE A 1 220 ? 2.780 3.319 -6.636 1.00 87.06 220 PHE A CA 1
ATOM 1700 C C . PHE A 1 220 ? 2.720 2.221 -7.702 1.00 87.06 220 PHE A C 1
ATOM 1702 O O . PHE A 1 220 ? 3.448 1.233 -7.608 1.00 87.06 220 PHE A O 1
ATOM 1709 N N . THR A 1 221 ? 1.901 2.403 -8.741 1.00 84.88 221 THR A N 1
ATOM 1710 C CA . THR A 1 221 ? 1.797 1.443 -9.847 1.00 84.88 221 THR A CA 1
ATOM 1711 C C . THR A 1 221 ? 3.103 1.354 -10.626 1.00 84.88 221 THR A C 1
ATOM 1713 O O . THR A 1 221 ? 3.549 0.251 -10.931 1.00 84.88 221 THR A O 1
ATOM 1716 N N . CYS A 1 222 ? 3.753 2.489 -10.896 1.00 84.81 222 CYS A N 1
ATOM 1717 C CA . CYS A 1 222 ? 5.050 2.515 -11.561 1.00 84.81 222 CYS A CA 1
ATOM 1718 C C . CYS A 1 222 ? 6.108 1.756 -10.757 1.00 84.81 222 CYS A C 1
ATOM 1720 O O . CYS A 1 222 ? 6.838 0.941 -11.324 1.00 84.81 222 CYS A O 1
ATOM 1722 N N . PHE A 1 223 ? 6.154 1.997 -9.443 1.00 88.81 223 PHE A N 1
ATOM 1723 C CA . PHE A 1 223 ? 7.089 1.345 -8.535 1.00 88.81 223 PHE A CA 1
ATOM 1724 C C . PHE A 1 223 ? 6.864 -0.168 -8.471 1.00 88.81 223 PHE A C 1
ATOM 1726 O O . PHE A 1 223 ? 7.796 -0.938 -8.695 1.00 88.81 223 PHE A O 1
ATOM 1733 N N . LEU A 1 224 ? 5.625 -0.607 -8.219 1.00 89.00 224 LEU A N 1
ATOM 1734 C CA . LEU A 1 224 ? 5.298 -2.033 -8.179 1.00 89.00 224 LEU A CA 1
ATOM 1735 C C . LEU A 1 224 ? 5.516 -2.714 -9.526 1.00 89.00 224 LEU A C 1
ATOM 1737 O O . LEU A 1 224 ? 6.028 -3.829 -9.556 1.00 89.00 224 LEU A O 1
ATOM 1741 N N . GLY A 1 225 ? 5.158 -2.052 -10.627 1.00 86.56 225 GLY A N 1
ATOM 1742 C CA . GLY A 1 225 ? 5.412 -2.543 -11.975 1.00 86.56 225 GLY A CA 1
ATOM 1743 C C . GLY A 1 225 ? 6.898 -2.787 -12.205 1.00 86.56 225 GLY A C 1
ATOM 1744 O O . GLY A 1 225 ? 7.266 -3.866 -12.658 1.00 86.56 225 GLY A O 1
ATOM 1745 N N . ALA A 1 226 ? 7.751 -1.831 -11.822 1.00 86.38 226 ALA A N 1
ATOM 1746 C CA . ALA A 1 226 ? 9.199 -1.924 -11.992 1.00 86.38 226 ALA A CA 1
ATOM 1747 C C . ALA A 1 226 ? 9.806 -3.020 -11.113 1.00 86.38 226 ALA A C 1
ATOM 1749 O O . ALA A 1 226 ? 10.648 -3.792 -11.572 1.00 86.38 226 ALA A O 1
ATOM 1750 N N . LEU A 1 227 ? 9.353 -3.116 -9.861 1.00 90.12 227 LEU A N 1
ATOM 1751 C CA . LEU A 1 227 ? 9.795 -4.145 -8.930 1.00 90.12 227 LEU A CA 1
ATOM 1752 C C . LEU A 1 227 ? 9.388 -5.542 -9.412 1.00 90.12 227 LEU A C 1
ATOM 1754 O O . LEU A 1 227 ? 10.212 -6.455 -9.422 1.00 90.12 227 LEU A O 1
ATOM 1758 N N . ALA A 1 228 ? 8.132 -5.713 -9.826 1.00 87.69 228 ALA A N 1
ATOM 1759 C CA . ALA A 1 228 ? 7.600 -6.991 -10.278 1.00 87.69 228 ALA A CA 1
ATOM 1760 C C . ALA A 1 228 ? 8.232 -7.428 -11.604 1.00 87.69 228 ALA A C 1
ATOM 1762 O O . ALA A 1 228 ? 8.702 -8.561 -11.695 1.00 87.69 228 ALA A O 1
ATOM 1763 N N . SER A 1 229 ? 8.310 -6.539 -12.603 1.00 84.25 229 SER A N 1
ATOM 1764 C CA . SER A 1 229 ? 8.964 -6.857 -13.875 1.00 84.25 229 SER A CA 1
ATOM 1765 C C . SER A 1 229 ? 10.451 -7.141 -13.662 1.00 84.25 229 SER A C 1
ATOM 1767 O O . SER A 1 229 ? 10.935 -8.165 -14.125 1.00 84.25 229 SER A O 1
ATOM 1769 N N . GLY A 1 230 ? 11.164 -6.320 -12.886 1.00 85.06 230 GLY A N 1
ATOM 1770 C CA . GLY A 1 230 ? 12.576 -6.549 -12.574 1.00 85.06 230 GLY A CA 1
ATOM 1771 C C . GLY A 1 230 ? 12.824 -7.887 -11.871 1.00 85.06 230 GLY A C 1
ATOM 1772 O O . GLY A 1 230 ? 13.698 -8.649 -12.279 1.00 85.06 230 GLY A O 1
ATOM 1773 N N . THR A 1 231 ? 12.005 -8.229 -10.873 1.00 87.88 231 THR A N 1
ATOM 1774 C CA . THR A 1 231 ? 12.135 -9.489 -10.120 1.00 87.88 231 THR A CA 1
ATOM 1775 C C . THR A 1 231 ? 11.824 -10.712 -10.982 1.00 87.88 231 THR A C 1
ATOM 1777 O O . THR A 1 231 ? 12.582 -11.681 -10.969 1.00 87.88 231 THR A O 1
ATOM 1780 N N . LEU A 1 232 ? 10.746 -10.669 -11.771 1.00 85.38 232 LEU A N 1
ATOM 1781 C CA . LEU A 1 232 ? 10.372 -11.772 -12.662 1.00 85.38 232 LEU A CA 1
ATOM 1782 C C . LEU A 1 232 ? 11.446 -12.074 -13.706 1.00 85.38 232 LEU A C 1
ATOM 1784 O O . LEU A 1 232 ? 11.544 -13.212 -14.149 1.00 85.38 232 LEU A O 1
ATOM 1788 N N . LEU A 1 233 ? 12.252 -11.080 -14.075 1.00 80.38 233 LEU A N 1
ATOM 1789 C CA . LEU A 1 233 ? 13.329 -11.206 -15.056 1.00 80.38 233 LEU A CA 1
ATOM 1790 C C . LEU A 1 233 ? 14.682 -11.533 -14.436 1.00 80.38 233 LEU A C 1
ATOM 1792 O O . LEU A 1 233 ? 15.496 -12.213 -15.058 1.00 80.38 233 LEU A O 1
ATOM 1796 N N . ALA A 1 234 ? 14.900 -11.108 -13.194 1.00 83.31 234 ALA A N 1
ATOM 1797 C CA . ALA A 1 234 ? 16.041 -11.535 -12.403 1.00 83.31 234 ALA A CA 1
ATOM 1798 C C . ALA A 1 234 ? 16.070 -13.064 -12.271 1.00 83.31 234 ALA A C 1
ATOM 1800 O O . ALA A 1 234 ? 17.133 -13.661 -12.395 1.00 83.31 234 ALA A O 1
ATOM 1801 N N . ILE A 1 235 ? 14.912 -13.713 -12.100 1.00 83.38 235 ILE A N 1
ATOM 1802 C CA . ILE A 1 235 ? 14.828 -15.176 -11.999 1.00 83.38 235 ILE A CA 1
ATOM 1803 C C . ILE A 1 235 ? 15.444 -15.871 -13.231 1.00 83.38 235 ILE A C 1
ATOM 1805 O O . ILE A 1 235 ? 16.419 -16.597 -13.052 1.00 83.38 235 ILE A O 1
ATOM 1809 N N . PRO A 1 236 ? 14.974 -15.669 -14.478 1.00 81.88 236 PRO A N 1
ATOM 1810 C CA . PRO A 1 236 ? 15.554 -16.340 -15.634 1.00 81.88 236 PRO A CA 1
ATOM 1811 C C . PRO A 1 236 ? 16.981 -15.895 -15.958 1.00 81.88 236 PRO A C 1
ATOM 1813 O O . PRO A 1 236 ? 17.787 -16.730 -16.374 1.00 81.88 236 PRO A O 1
ATOM 1816 N N . ALA A 1 237 ? 17.324 -14.626 -15.725 1.00 81.81 237 ALA A N 1
ATOM 1817 C CA . ALA A 1 237 ? 18.678 -14.132 -15.948 1.00 81.81 237 ALA A CA 1
ATOM 1818 C C . ALA A 1 237 ? 19.692 -14.777 -14.986 1.00 81.81 237 ALA A C 1
ATOM 1820 O O . ALA A 1 237 ? 20.751 -15.227 -15.418 1.00 81.81 237 ALA A O 1
ATOM 1821 N N . PHE A 1 238 ? 19.365 -14.884 -13.693 1.00 84.88 238 PHE A N 1
ATOM 1822 C CA . PHE A 1 238 ? 20.275 -15.453 -12.695 1.00 84.88 238 PHE A CA 1
ATOM 1823 C C . PHE A 1 238 ? 20.245 -16.980 -12.646 1.00 84.88 238 PHE A C 1
ATOM 1825 O O . PHE A 1 238 ? 21.295 -17.598 -12.478 1.00 84.88 238 PHE A O 1
ATOM 1832 N N . VAL A 1 239 ? 19.070 -17.597 -12.795 1.00 86.25 239 VAL A N 1
ATOM 1833 C CA . VAL A 1 239 ? 18.910 -19.055 -12.669 1.00 86.25 239 VAL A CA 1
ATOM 1834 C C . VAL A 1 239 ? 19.291 -19.768 -13.963 1.00 86.25 239 VAL A C 1
ATOM 1836 O O . VAL A 1 239 ? 20.008 -20.764 -13.921 1.00 86.25 239 VAL A O 1
ATOM 1839 N N . PHE A 1 240 ? 18.847 -19.259 -15.116 1.00 84.38 240 PHE A N 1
ATOM 1840 C CA . PHE A 1 240 ? 19.014 -19.942 -16.404 1.00 84.38 240 PHE A CA 1
ATOM 1841 C C . PHE A 1 240 ? 20.062 -19.296 -17.316 1.00 84.38 240 PHE A C 1
ATOM 1843 O O . PHE A 1 240 ? 20.348 -19.845 -18.377 1.00 84.38 240 PHE A O 1
ATOM 1850 N N . LYS A 1 241 ? 20.646 -18.149 -16.926 1.00 84.75 241 LYS A N 1
ATOM 1851 C CA . LYS A 1 241 ? 21.580 -17.362 -17.758 1.00 84.75 241 LYS A CA 1
ATOM 1852 C C . LYS A 1 241 ? 21.009 -17.018 -19.141 1.00 84.75 241 LYS A C 1
ATOM 1854 O O . LYS A 1 241 ? 21.753 -16.860 -20.107 1.00 84.75 241 LYS A O 1
ATOM 1859 N N . ILE A 1 242 ? 19.683 -16.917 -19.244 1.00 82.56 242 ILE A N 1
ATOM 1860 C CA . ILE A 1 242 ? 19.000 -16.567 -20.489 1.00 82.56 242 ILE A CA 1
ATOM 1861 C C . ILE A 1 242 ? 19.079 -15.052 -20.660 1.00 82.56 242 ILE A C 1
ATOM 1863 O O . ILE A 1 242 ? 18.688 -14.302 -19.765 1.00 82.56 242 ILE A O 1
ATOM 1867 N N . GLN A 1 243 ? 19.549 -14.601 -21.823 1.00 78.56 243 GLN A N 1
ATOM 1868 C CA . GLN A 1 243 ? 19.428 -13.200 -22.210 1.00 78.56 243 GLN A CA 1
ATOM 1869 C C . GLN A 1 243 ? 17.955 -12.889 -22.461 1.00 78.56 243 GLN A C 1
ATOM 1871 O O . GLN A 1 243 ? 17.347 -13.399 -23.402 1.00 78.56 243 GLN A O 1
ATOM 1876 N N . VAL A 1 244 ? 17.368 -12.075 -21.588 1.00 73.56 244 VAL A N 1
ATOM 1877 C CA . VAL A 1 244 ? 15.980 -11.641 -21.724 1.00 73.56 244 VAL A CA 1
ATOM 1878 C C . VAL A 1 244 ? 15.930 -10.476 -22.717 1.00 73.56 244 VAL A C 1
ATOM 1880 O O . VAL A 1 244 ? 16.554 -9.444 -22.463 1.00 73.56 244 VAL A O 1
ATOM 1883 N N . PRO A 1 245 ? 15.162 -10.576 -23.818 1.00 78.75 245 PRO A N 1
ATOM 1884 C CA . PRO A 1 245 ? 14.970 -9.451 -24.722 1.00 78.75 245 PRO A CA 1
ATOM 1885 C C . PRO A 1 245 ? 14.263 -8.289 -24.015 1.00 78.75 245 PRO A C 1
ATOM 1887 O O . PRO A 1 245 ? 13.229 -8.479 -23.373 1.00 78.75 245 PRO A O 1
ATOM 1890 N N . LEU A 1 246 ? 14.760 -7.068 -24.212 1.00 70.81 246 LEU A N 1
ATOM 1891 C CA . LEU A 1 246 ? 14.189 -5.832 -23.661 1.00 70.81 246 LEU A CA 1
ATOM 1892 C C . LEU A 1 246 ? 12.681 -5.676 -23.945 1.00 70.81 246 LEU A C 1
ATOM 1894 O O . LEU A 1 246 ? 11.925 -5.203 -23.096 1.00 70.81 246 LEU A O 1
ATOM 1898 N N . ILE A 1 247 ? 12.216 -6.131 -25.111 1.00 75.50 247 ILE A N 1
ATOM 1899 C CA . ILE A 1 247 ? 10.794 -6.093 -25.470 1.00 75.50 247 ILE A CA 1
ATOM 1900 C C . ILE A 1 247 ? 9.924 -6.933 -24.523 1.00 75.50 247 ILE A C 1
ATOM 1902 O O . ILE A 1 247 ? 8.826 -6.510 -24.169 1.00 75.50 247 ILE A O 1
ATOM 1906 N N . VAL A 1 248 ? 10.423 -8.077 -24.040 1.00 76.88 248 VAL A N 1
ATOM 1907 C CA . VAL A 1 248 ? 9.706 -8.930 -23.077 1.00 76.88 248 VAL A CA 1
ATOM 1908 C C . VAL A 1 248 ? 9.557 -8.203 -21.744 1.00 76.88 248 VAL A C 1
ATOM 1910 O O . VAL A 1 248 ? 8.494 -8.257 -21.131 1.00 76.88 248 VAL A O 1
ATOM 1913 N N . VAL A 1 249 ? 10.591 -7.466 -21.333 1.00 71.56 249 VAL A N 1
ATOM 1914 C CA . VAL A 1 249 ? 10.585 -6.650 -20.112 1.00 71.56 249 VAL A CA 1
ATOM 1915 C C . VAL A 1 249 ? 9.524 -5.562 -20.172 1.00 71.56 249 VAL A C 1
ATOM 1917 O O . VAL A 1 249 ? 8.719 -5.418 -19.251 1.00 71.56 249 VAL A O 1
ATOM 1920 N N . CYS A 1 250 ? 9.495 -4.840 -21.290 1.00 74.44 250 CYS A N 1
ATOM 1921 C CA . CYS A 1 250 ? 8.532 -3.779 -21.530 1.00 74.44 250 CYS A CA 1
ATOM 1922 C C . CYS A 1 250 ? 7.103 -4.326 -21.545 1.00 74.44 250 CYS A C 1
ATOM 1924 O O . CYS A 1 250 ? 6.234 -3.770 -20.881 1.00 74.44 250 CYS A O 1
ATOM 1926 N N . LEU A 1 251 ? 6.862 -5.449 -22.230 1.00 79.75 251 LEU A N 1
ATOM 1927 C CA . LEU A 1 251 ? 5.542 -6.082 -22.282 1.00 79.75 251 LEU A CA 1
ATOM 1928 C C . LEU A 1 251 ? 5.073 -6.553 -20.900 1.00 79.75 251 LEU A C 1
ATOM 1930 O O . LEU A 1 251 ? 3.931 -6.292 -20.528 1.00 79.75 251 LEU A O 1
ATOM 1934 N N . LEU A 1 252 ? 5.947 -7.187 -20.111 1.00 80.12 252 LEU A N 1
ATOM 1935 C CA . LEU A 1 252 ? 5.634 -7.594 -18.736 1.00 80.12 252 LEU A CA 1
ATOM 1936 C C . LEU A 1 252 ? 5.250 -6.393 -17.872 1.00 80.12 252 LEU A C 1
ATOM 1938 O O . LEU A 1 252 ? 4.232 -6.424 -17.181 1.00 80.12 252 LEU A O 1
ATOM 1942 N N . TYR A 1 253 ? 6.040 -5.323 -17.943 1.00 81.81 253 TYR A N 1
ATOM 1943 C CA . TYR A 1 253 ? 5.759 -4.091 -17.222 1.00 81.81 253 TYR A CA 1
ATOM 1944 C C . TYR A 1 253 ? 4.405 -3.491 -17.630 1.00 81.81 253 TYR A C 1
ATOM 1946 O O . TYR A 1 253 ? 3.592 -3.151 -16.769 1.00 81.81 253 TYR A O 1
ATOM 1954 N N . VAL A 1 254 ? 4.135 -3.401 -18.936 1.00 80.62 254 VAL A N 1
ATOM 1955 C CA . VAL A 1 254 ? 2.873 -2.891 -19.494 1.00 80.62 254 VAL A CA 1
ATOM 1956 C C . VAL A 1 254 ? 1.687 -3.712 -18.987 1.00 80.62 254 VAL A C 1
ATOM 1958 O O . VAL A 1 254 ? 0.705 -3.146 -18.515 1.00 80.62 254 VAL A O 1
ATOM 1961 N N . VAL A 1 255 ? 1.773 -5.043 -19.021 1.00 82.25 255 VAL A N 1
ATOM 1962 C CA . VAL A 1 255 ? 0.691 -5.925 -18.557 1.00 82.25 255 VAL A CA 1
ATOM 1963 C C . VAL A 1 255 ? 0.431 -5.739 -17.062 1.00 82.25 255 VAL A C 1
ATOM 1965 O O . VAL A 1 255 ? -0.716 -5.540 -16.660 1.00 82.25 255 VAL A O 1
ATOM 1968 N N . ILE A 1 256 ? 1.484 -5.747 -16.238 1.00 82.19 256 ILE A N 1
ATOM 1969 C CA . ILE A 1 256 ? 1.362 -5.603 -14.780 1.00 82.19 256 ILE A CA 1
ATOM 1970 C C . ILE A 1 256 ? 0.758 -4.243 -14.427 1.00 82.19 256 ILE A C 1
ATOM 1972 O O . ILE A 1 256 ? -0.200 -4.162 -13.658 1.00 82.19 256 ILE A O 1
ATOM 1976 N N . THR A 1 257 ? 1.290 -3.168 -15.004 1.00 82.25 257 THR A N 1
ATOM 1977 C CA . THR A 1 257 ? 0.816 -1.815 -14.707 1.00 82.25 257 THR A CA 1
ATOM 1978 C C . THR A 1 257 ? -0.590 -1.546 -15.234 1.00 82.25 257 THR A C 1
ATOM 1980 O O . THR A 1 257 ? -1.369 -0.896 -14.536 1.00 82.25 257 THR A O 1
ATOM 1983 N N . SER A 1 258 ? -0.961 -2.106 -16.391 1.00 79.44 258 SER A N 1
ATOM 1984 C CA . SER A 1 258 ? -2.339 -2.051 -16.901 1.00 79.44 258 SER A CA 1
ATOM 1985 C C . SER A 1 258 ? -3.314 -2.738 -15.955 1.00 79.44 258 SER A C 1
ATOM 1987 O O . SER A 1 258 ? -4.336 -2.155 -15.607 1.00 79.44 258 SER A O 1
ATOM 1989 N N . ALA A 1 259 ? -2.986 -3.945 -15.486 1.00 80.69 259 ALA A N 1
ATOM 1990 C CA . ALA A 1 259 ? -3.840 -4.687 -14.563 1.00 80.69 259 ALA A CA 1
ATOM 1991 C C . ALA A 1 259 ? -4.030 -3.941 -13.230 1.00 80.69 259 ALA A C 1
ATOM 1993 O O . ALA A 1 259 ? -5.144 -3.857 -12.710 1.00 80.69 259 ALA A O 1
ATOM 1994 N N . LEU A 1 260 ? -2.955 -3.354 -12.691 1.00 79.94 260 LEU A N 1
ATOM 1995 C CA . LEU A 1 260 ? -3.009 -2.547 -11.470 1.00 79.94 260 LEU A CA 1
ATOM 1996 C C . LEU A 1 260 ? -3.858 -1.281 -11.657 1.00 79.94 260 LEU A C 1
ATOM 1998 O O . LEU A 1 260 ? -4.704 -0.989 -10.810 1.00 79.94 260 LEU A O 1
ATOM 2002 N N . MET A 1 261 ? -3.691 -0.566 -12.775 1.00 78.94 261 MET A N 1
ATOM 2003 C CA . MET A 1 261 ? -4.482 0.632 -13.057 1.00 78.94 261 MET A CA 1
ATOM 2004 C C . MET A 1 261 ? -5.951 0.327 -13.320 1.00 78.94 261 MET A C 1
ATOM 2006 O O . MET A 1 261 ? -6.821 1.027 -12.808 1.00 78.94 261 MET A O 1
ATOM 2010 N N . GLN A 1 262 ? -6.258 -0.729 -14.069 1.00 76.44 262 GLN A N 1
ATOM 2011 C CA . GLN A 1 262 ? -7.637 -1.101 -14.369 1.00 76.44 262 GLN A CA 1
ATOM 2012 C C . GLN A 1 262 ? -8.431 -1.406 -13.091 1.00 76.44 262 GLN A C 1
ATOM 2014 O O . GLN A 1 262 ? -9.567 -0.955 -12.951 1.00 76.44 262 GLN A O 1
ATOM 2019 N N . ASN A 1 263 ? -7.808 -2.072 -12.113 1.00 72.62 263 ASN A N 1
ATOM 2020 C CA . ASN A 1 263 ? -8.415 -2.298 -10.799 1.00 72.62 263 ASN A CA 1
ATOM 2021 C C . ASN A 1 263 ? -8.736 -0.987 -10.060 1.00 72.62 263 ASN A C 1
ATOM 2023 O O . ASN A 1 263 ? -9.794 -0.872 -9.439 1.00 72.62 263 ASN A O 1
ATOM 2027 N N . TYR A 1 264 ? -7.859 0.016 -10.154 1.00 73.00 264 TYR A N 1
ATOM 2028 C CA . TYR A 1 264 ? -8.092 1.337 -9.568 1.00 73.00 264 TYR A CA 1
ATOM 2029 C C . TYR A 1 264 ? -9.225 2.106 -10.268 1.00 73.00 264 TYR A C 1
ATOM 2031 O O . TYR A 1 264 ? -10.015 2.795 -9.624 1.00 73.00 264 TYR A O 1
ATOM 2039 N N . TRP A 1 265 ? -9.360 1.971 -11.586 1.00 69.44 265 TRP A N 1
ATOM 2040 C CA . TRP A 1 265 ? -10.426 2.638 -12.334 1.00 69.44 265 TRP A CA 1
ATOM 2041 C C . TRP A 1 265 ? -11.806 2.052 -12.097 1.00 69.44 265 TRP A C 1
ATOM 2043 O O . TRP A 1 265 ? -12.756 2.811 -11.901 1.00 69.44 265 TRP A O 1
ATOM 2053 N N . ILE A 1 266 ? -11.901 0.719 -12.075 1.00 67.62 266 ILE A N 1
ATOM 2054 C CA . ILE A 1 266 ? -13.132 0.008 -11.708 1.00 67.62 266 ILE A CA 1
ATOM 2055 C C . ILE A 1 266 ? -13.630 0.518 -10.355 1.00 67.62 266 ILE A C 1
ATOM 2057 O O . ILE A 1 266 ? -14.829 0.703 -10.157 1.00 67.62 266 ILE A O 1
ATOM 2061 N N . TRP A 1 267 ? -12.711 0.808 -9.433 1.00 62.19 267 TRP A N 1
ATOM 2062 C CA . TRP A 1 267 ? -13.093 1.385 -8.160 1.00 62.19 267 TRP A CA 1
ATOM 2063 C C . TRP A 1 267 ? -13.670 2.784 -8.229 1.00 62.19 267 TRP A C 1
ATOM 2065 O O . TRP A 1 267 ? -14.645 3.046 -7.526 1.00 62.19 267 TRP A O 1
ATOM 2075 N N . LEU A 1 268 ? -13.062 3.696 -8.992 1.00 61.75 268 LEU A N 1
ATOM 2076 C CA . LEU A 1 268 ? -13.459 5.106 -8.974 1.00 61.75 268 LEU A CA 1
ATOM 2077 C C . LEU A 1 268 ? -14.936 5.320 -9.363 1.00 61.75 268 LEU A C 1
ATOM 2079 O O . LEU A 1 268 ? -15.398 6.463 -9.360 1.00 61.75 268 LEU A O 1
ATOM 2083 N N . GLY A 1 269 ? -15.672 4.249 -9.694 1.00 56.78 269 GLY A N 1
ATOM 2084 C CA . GLY A 1 269 ? -17.072 4.269 -10.099 1.00 56.78 269 GLY A CA 1
ATOM 2085 C C . GLY A 1 269 ? -17.223 4.923 -11.460 1.00 56.78 269 GLY A C 1
ATOM 2086 O O . GLY A 1 269 ? -18.320 5.280 -11.873 1.00 56.78 269 GLY A O 1
ATOM 2087 N N . ILE A 1 270 ? -16.095 5.101 -12.143 1.00 60.41 270 ILE A N 1
ATOM 2088 C CA . ILE A 1 270 ? -15.995 5.630 -13.480 1.00 60.41 270 ILE A CA 1
ATOM 2089 C C . ILE A 1 270 ? -16.378 4.462 -14.396 1.00 60.41 270 ILE A C 1
ATOM 2091 O O . ILE A 1 270 ? -15.524 3.773 -14.946 1.00 60.41 270 ILE A O 1
ATOM 2095 N N . GLY A 1 271 ? -17.680 4.173 -14.438 1.00 55.47 271 GLY A N 1
ATOM 2096 C CA . GLY A 1 271 ? -18.288 3.264 -15.407 1.00 55.47 271 GLY A CA 1
ATOM 2097 C C . GLY A 1 271 ? -18.246 3.851 -16.819 1.00 55.47 271 GLY A C 1
ATOM 2098 O O . GLY A 1 271 ? -17.668 4.920 -17.019 1.00 55.47 271 GLY A O 1
ATOM 2099 N N . ASP A 1 272 ? -18.879 3.152 -17.769 1.00 51.72 272 ASP A N 1
ATOM 2100 C CA . ASP A 1 272 ? -18.873 3.334 -19.240 1.00 51.72 272 ASP A CA 1
ATOM 2101 C C . ASP A 1 272 ? -19.323 4.714 -19.786 1.00 51.72 272 ASP A C 1
ATOM 2103 O O . ASP A 1 272 ? -19.745 4.859 -20.935 1.00 51.72 272 ASP A O 1
ATOM 2107 N N . GLU A 1 273 ? -19.226 5.782 -19.003 1.00 62.09 273 GLU A N 1
ATOM 2108 C CA . GLU A 1 273 ? -19.309 7.143 -19.501 1.00 62.09 273 GLU A CA 1
ATOM 2109 C C . GLU A 1 273 ? -18.046 7.507 -20.301 1.00 62.09 273 GLU A C 1
ATOM 2111 O O . GLU A 1 273 ? -16.911 7.246 -19.896 1.00 62.09 273 GLU A O 1
ATOM 2116 N N . LYS A 1 274 ? -18.222 8.191 -21.439 1.00 62.19 274 LYS A N 1
ATOM 2117 C CA . LYS A 1 274 ? -17.138 8.536 -22.386 1.00 62.19 274 LYS A CA 1
ATOM 2118 C C . LYS A 1 274 ? -15.927 9.230 -21.740 1.00 62.19 274 LYS A C 1
ATOM 2120 O O . LYS A 1 274 ? -14.785 8.986 -22.133 1.00 62.19 274 LYS A O 1
ATOM 2125 N N . LYS A 1 275 ? -16.162 10.096 -20.746 1.00 59.50 275 LYS A N 1
ATOM 2126 C CA . LYS A 1 275 ? -15.096 10.794 -19.997 1.00 59.50 275 LYS A CA 1
ATOM 2127 C C . LYS A 1 275 ? -14.283 9.831 -19.138 1.00 59.50 275 LYS A C 1
ATOM 2129 O O . LYS A 1 275 ? -13.071 9.987 -19.005 1.00 59.50 275 LYS A O 1
ATOM 2134 N N . GLY A 1 276 ? -14.957 8.823 -18.602 1.00 64.56 276 GLY A N 1
ATOM 2135 C CA . GLY A 1 276 ? -14.357 7.787 -17.799 1.00 64.56 276 GLY A CA 1
ATOM 2136 C C . GLY A 1 276 ? -13.436 6.881 -18.585 1.00 64.56 276 GLY A C 1
ATOM 2137 O O . GLY A 1 276 ? -12.269 6.741 -18.236 1.00 64.56 276 GLY A O 1
ATOM 2138 N N . LEU A 1 277 ? -13.929 6.374 -19.712 1.00 67.31 277 LEU A N 1
ATOM 2139 C CA . LEU A 1 277 ? -13.148 5.535 -20.617 1.00 67.31 277 LEU A CA 1
ATOM 2140 C C . LEU A 1 277 ? -11.893 6.262 -21.139 1.00 67.31 277 LEU A C 1
ATOM 2142 O O . LEU A 1 277 ? -10.821 5.674 -21.255 1.00 67.31 277 LEU A O 1
ATOM 2146 N N . THR A 1 278 ? -11.998 7.573 -21.384 1.00 66.19 278 THR A N 1
ATOM 2147 C CA . THR A 1 278 ? -10.860 8.404 -21.811 1.00 66.19 278 THR A CA 1
ATOM 2148 C C . THR A 1 278 ? -9.815 8.556 -20.699 1.00 66.19 278 THR A C 1
ATOM 2150 O O . THR A 1 278 ? -8.620 8.420 -20.960 1.00 66.19 278 THR A O 1
ATOM 2153 N N . ALA A 1 279 ? -10.233 8.797 -19.452 1.00 64.38 279 ALA A N 1
ATOM 2154 C CA . ALA A 1 279 ? -9.328 8.844 -18.301 1.00 64.38 279 ALA A CA 1
ATOM 2155 C C . ALA A 1 279 ? -8.657 7.478 -18.043 1.00 64.38 279 ALA A C 1
ATOM 2157 O O . ALA A 1 279 ? -7.447 7.412 -17.827 1.00 64.38 279 ALA A O 1
ATOM 2158 N N . GLN A 1 280 ? -9.414 6.383 -18.150 1.00 67.75 280 GLN A N 1
ATOM 2159 C CA . GLN A 1 280 ? -8.906 5.012 -18.036 1.00 67.75 280 GLN A CA 1
ATOM 2160 C C . GLN A 1 280 ? -7.842 4.696 -19.087 1.00 67.75 280 GLN A C 1
ATOM 2162 O O . GLN A 1 280 ? -6.769 4.182 -18.761 1.00 67.75 280 GLN A O 1
ATOM 2167 N N . PHE A 1 281 ? -8.126 5.032 -20.346 1.00 71.50 281 PHE A N 1
ATOM 2168 C CA . PHE A 1 281 ? -7.218 4.773 -21.455 1.00 71.50 281 PHE A CA 1
ATOM 2169 C C . PHE A 1 281 ? -5.951 5.624 -21.346 1.00 71.50 281 PHE A C 1
ATOM 2171 O O . PHE A 1 281 ? -4.850 5.085 -21.384 1.00 71.50 281 PHE A O 1
ATOM 2178 N N . THR A 1 282 ? -6.087 6.938 -21.143 1.00 66.38 282 THR A N 1
ATOM 2179 C CA . THR A 1 282 ? -4.936 7.859 -21.066 1.00 66.38 282 THR A CA 1
ATOM 2180 C C . THR A 1 282 ? -3.996 7.532 -19.911 1.00 66.38 282 THR A C 1
ATOM 2182 O O . THR A 1 282 ? -2.779 7.595 -20.073 1.00 66.38 282 THR A O 1
ATOM 2185 N N . THR A 1 283 ? -4.529 7.133 -18.758 1.00 65.06 283 THR A N 1
ATOM 2186 C CA . THR A 1 283 ? -3.697 6.781 -17.603 1.00 65.06 283 THR A CA 1
ATOM 2187 C C . THR A 1 283 ? -3.009 5.445 -17.726 1.00 65.06 283 THR A C 1
ATOM 2189 O O . THR A 1 283 ? -1.817 5.355 -17.437 1.00 65.06 283 THR A O 1
ATOM 2192 N N . THR A 1 284 ? -3.735 4.428 -18.187 1.00 71.94 284 THR A N 1
ATOM 2193 C CA . THR A 1 284 ? -3.148 3.127 -18.497 1.00 71.94 284 THR A CA 1
ATOM 2194 C C . THR A 1 284 ? -2.035 3.317 -19.519 1.00 71.94 284 THR A C 1
ATOM 2196 O O . THR A 1 284 ? -0.910 2.888 -19.281 1.00 71.94 284 THR A O 1
ATOM 2199 N N . LEU A 1 285 ? -2.292 4.062 -20.596 1.00 72.44 285 LEU A N 1
ATOM 2200 C CA . LEU A 1 285 ? -1.302 4.355 -21.626 1.00 72.44 285 LEU A CA 1
ATOM 2201 C C . LEU A 1 285 ? -0.070 5.082 -21.066 1.00 72.44 285 LEU A C 1
ATOM 2203 O O . LEU A 1 285 ? 1.044 4.678 -21.365 1.00 72.44 285 LEU A O 1
ATOM 2207 N N . ALA A 1 286 ? -0.213 6.115 -20.231 1.00 65.12 286 ALA A N 1
ATOM 2208 C CA . ALA A 1 286 ? 0.976 6.834 -19.764 1.00 65.12 286 ALA A CA 1
ATOM 2209 C C . ALA A 1 286 ? 1.789 6.064 -18.716 1.00 65.12 286 ALA A C 1
ATOM 2211 O O . ALA A 1 286 ? 3.011 6.181 -18.715 1.00 65.12 286 ALA A O 1
ATOM 2212 N N . VAL A 1 287 ? 1.161 5.260 -17.850 1.00 66.25 287 VAL A N 1
ATOM 2213 C CA . VAL A 1 287 ? 1.917 4.399 -16.925 1.00 66.25 287 VAL A CA 1
ATOM 2214 C C . VAL A 1 287 ? 2.653 3.317 -17.708 1.00 66.25 287 VAL A C 1
ATOM 2216 O O . VAL A 1 287 ? 3.846 3.109 -17.503 1.00 66.25 287 VAL A O 1
ATOM 2219 N N . THR A 1 288 ? 1.962 2.669 -18.643 1.00 67.81 288 THR A N 1
ATOM 2220 C CA . THR A 1 288 ? 2.524 1.585 -19.454 1.00 67.81 288 THR A CA 1
ATOM 2221 C C . THR A 1 288 ? 3.637 2.078 -20.374 1.00 67.81 288 THR A C 1
ATOM 2223 O O . THR A 1 288 ? 4.738 1.531 -20.333 1.00 67.81 288 THR A O 1
ATOM 2226 N N . LEU A 1 289 ? 3.398 3.151 -21.136 1.00 68.25 289 LEU A N 1
ATOM 2227 C CA . LEU A 1 289 ? 4.403 3.765 -22.002 1.00 68.25 289 LEU A CA 1
ATOM 2228 C C . LEU A 1 289 ? 5.536 4.372 -21.181 1.00 68.25 289 LEU A C 1
ATOM 2230 O O . LEU A 1 289 ? 6.683 4.015 -21.421 1.00 68.25 289 LEU A O 1
ATOM 2234 N N . GLY A 1 290 ? 5.224 5.199 -20.178 1.00 64.75 290 GLY A N 1
ATOM 2235 C CA . GLY A 1 290 ? 6.213 5.890 -19.350 1.00 64.75 290 GLY A CA 1
ATOM 2236 C C . GLY A 1 290 ? 7.172 4.943 -18.637 1.00 64.75 290 GLY A C 1
ATOM 2237 O O . GLY A 1 290 ? 8.370 5.208 -18.569 1.00 64.75 290 GLY A O 1
ATOM 2238 N N . GLY A 1 291 ? 6.685 3.803 -18.151 1.00 63.59 291 GLY A N 1
ATOM 2239 C CA . GLY A 1 291 ? 7.565 2.811 -17.551 1.00 63.59 291 GLY A CA 1
ATOM 2240 C C . GLY A 1 291 ? 8.228 1.855 -18.542 1.00 63.59 291 GLY A C 1
ATOM 2241 O O . GLY A 1 291 ? 9.356 1.441 -18.295 1.00 63.59 291 GLY A O 1
ATOM 2242 N N . SER A 1 292 ? 7.619 1.563 -19.698 1.00 66.88 292 SER A N 1
ATOM 2243 C CA . SER A 1 292 ? 8.316 0.836 -20.772 1.00 66.88 292 SER A CA 1
ATOM 2244 C C . SER A 1 292 ? 9.515 1.628 -21.309 1.00 66.88 292 SER A C 1
ATOM 2246 O O . SER A 1 292 ? 10.600 1.074 -21.450 1.00 66.88 292 SER A O 1
ATOM 2248 N N . THR A 1 293 ? 9.375 2.948 -21.473 1.00 65.56 293 THR A N 1
ATOM 2249 C CA . THR A 1 293 ? 10.464 3.839 -21.899 1.00 65.56 293 THR A CA 1
ATOM 2250 C C . THR A 1 293 ? 11.603 3.925 -20.885 1.00 65.56 293 THR A C 1
ATOM 2252 O O . THR A 1 293 ? 12.745 4.178 -21.260 1.00 65.56 293 THR A O 1
ATOM 2255 N N . LEU A 1 294 ? 11.327 3.682 -19.597 1.00 62.53 294 LEU A N 1
ATOM 2256 C CA . LEU A 1 294 ? 12.384 3.600 -18.588 1.00 62.53 294 LEU A CA 1
ATOM 2257 C C . LEU A 1 294 ? 13.254 2.362 -18.763 1.00 62.53 294 LEU A C 1
ATOM 2259 O O . LEU A 1 294 ? 14.453 2.429 -18.519 1.00 62.53 294 LEU A O 1
ATOM 2263 N N . TRP A 1 295 ? 12.663 1.243 -19.182 1.00 62.94 295 TRP A N 1
ATOM 2264 C CA . TRP A 1 295 ? 13.418 0.023 -19.442 1.00 62.94 295 TRP A CA 1
ATOM 2265 C C . TRP A 1 295 ? 14.267 0.134 -20.699 1.00 62.94 295 TRP A C 1
ATOM 2267 O O . TRP A 1 295 ? 15.376 -0.392 -20.729 1.00 62.94 295 TRP A O 1
ATOM 2277 N N . THR A 1 296 ? 13.766 0.808 -21.735 1.00 62.88 296 THR A N 1
ATOM 2278 C CA . THR A 1 296 ? 14.489 0.914 -23.006 1.00 62.88 296 THR A CA 1
ATOM 2279 C C . THR A 1 296 ? 15.635 1.918 -22.971 1.00 62.88 296 THR A C 1
ATOM 2281 O O . THR A 1 296 ? 16.518 1.864 -23.828 1.00 62.88 296 THR A O 1
ATOM 2284 N N . GLY A 1 297 ? 15.603 2.869 -22.033 1.00 57.31 297 GLY A N 1
ATOM 2285 C CA . GLY A 1 297 ? 16.351 4.111 -22.190 1.00 57.31 297 GLY A CA 1
ATOM 2286 C C . GLY A 1 297 ? 15.940 4.841 -23.470 1.00 57.31 297 GLY A C 1
ATOM 2287 O O . GLY A 1 297 ? 15.095 4.385 -24.246 1.00 57.31 297 GLY A O 1
ATOM 2288 N N . TYR A 1 298 ? 16.548 5.994 -23.726 1.00 48.50 298 TYR A N 1
ATOM 2289 C CA . TYR A 1 298 ? 16.274 6.797 -24.924 1.00 48.50 298 TYR A CA 1
ATOM 2290 C C . TYR A 1 298 ? 16.778 6.153 -26.235 1.00 48.50 298 TYR A C 1
ATOM 2292 O O . TYR A 1 298 ? 16.781 6.803 -27.273 1.00 48.50 298 TYR A O 1
ATOM 2300 N N . LEU A 1 299 ? 17.182 4.875 -26.226 1.00 44.84 299 LEU A N 1
ATOM 2301 C CA . LEU A 1 299 ? 17.654 4.142 -27.409 1.00 44.84 299 LEU A CA 1
ATOM 2302 C C . LEU A 1 299 ? 16.552 3.875 -28.451 1.00 44.84 299 LEU A C 1
ATOM 2304 O O . LEU A 1 299 ? 16.840 3.346 -29.518 1.00 44.84 299 LEU A O 1
ATOM 2308 N N . ALA A 1 300 ? 15.311 4.284 -28.176 1.00 40.97 300 ALA A N 1
ATOM 2309 C CA . ALA A 1 300 ? 14.262 4.442 -29.178 1.00 40.97 300 ALA A CA 1
ATOM 2310 C C . ALA A 1 300 ? 14.264 5.844 -29.826 1.00 40.97 300 ALA A C 1
ATOM 2312 O O . ALA A 1 300 ? 13.219 6.319 -30.274 1.00 40.97 300 ALA A O 1
ATOM 2313 N N . THR A 1 301 ? 15.414 6.524 -29.918 1.00 34.75 301 THR A N 1
ATOM 2314 C CA . THR A 1 301 ? 15.633 7.406 -31.069 1.00 34.75 301 THR A CA 1
ATOM 2315 C C . THR A 1 301 ? 15.529 6.517 -32.296 1.00 34.75 301 THR A C 1
ATOM 2317 O O . THR A 1 301 ? 16.432 5.730 -32.577 1.00 34.75 301 THR A O 1
ATOM 2320 N N . PHE A 1 302 ? 14.361 6.578 -32.934 1.00 30.36 302 PHE A N 1
ATOM 2321 C CA . PHE A 1 302 ? 14.104 6.011 -34.246 1.00 30.36 302 PHE A CA 1
ATOM 2322 C C . PHE A 1 302 ? 15.345 6.212 -35.134 1.00 30.36 302 PHE A C 1
ATOM 2324 O O . PHE A 1 302 ? 15.886 7.323 -35.122 1.00 30.36 302 PHE A O 1
ATOM 2331 N N . PRO A 1 303 ? 15.826 5.165 -35.828 1.00 35.72 303 PRO A N 1
ATOM 2332 C CA . PRO A 1 303 ? 16.870 5.337 -36.831 1.00 35.72 303 PRO A CA 1
ATOM 2333 C C . PRO A 1 303 ? 16.457 6.362 -37.894 1.00 35.72 303 PRO A C 1
ATOM 2335 O O . PRO A 1 303 ? 15.239 6.469 -38.177 1.00 35.72 303 PRO A O 1
#

Secondary structure (DSSP, 8-state):
----------------PPPEEEE-TT-HHHHHHHHHHHHTT-STT-EEEEGGG--THHHHHHHHH--TT--EEEETTTTEEEEHHHHHHHHHHHHSTTHHHHHHHSHHHHHHHHHHHHHHHHHHHHHS--SSPPPTTSPPPHHHHHHHHHHHHHHHHHHHHHHHHHHHHHT-S-GGG--HHHHHHHHHHHHHHHHHHHHHHHHHHH-GGGHHHHHHHHHHHHHHHHHHHHHHHHHHHHHH-----HHHHHHHHHHHHHHHHHHHHHHTT--S-HHHHHHHHHHHHHHHHHHHHHHHGGGG---

Foldseek 3Di:
DDDDPPDDPPPPPPPQDAKEKEDAPQQPVGVVVVVVCVVVCLQPPYHYDHLVPDDDPLVVQCVVPDAQLWIWIQDDSRNHIDIFLRVVLVSNCVRDPDPVNVVCPPPVNSVVSNLVRLVCSLCSCQQGNGQDDPDPVHDHPPVSLVNLQVVLVVLLLLLLVLLVVLCVVLVQDPPVPDDPVNSSCQLSVLLVVLLVVLLVVVCVLPNDVCSSSSSSLLSVLSSVLSNVLSVVSCCCCVPVVDNDDLVVSLVSSLVSSLVSLVSSLVRVVLPPDPSSVVNSVSSSVSSSVSSSCSSNPVVPPPD

pLDDT: mean 77.46, std 14.38, range [30.36, 96.06]

Sequence (303 aa):
MQGASLNESAAKNPETSPPLLAFDGDCRLCVGSIRGLERTGILGNLETCAATLVKGEDRQVLDQHRRAGEIVLLLDNRKSALSGAAAFRWILQQRFPGFLSSTLNWLPIFWVMTLGYRLIASWRRILIPPPVTPDPLFPEPGWVGAFRGSVSILLLFGTVITISIFSTKLGIGNSDQWSPADQLLQYPGFLIGAVLILNTLLVTLLGYRRIIDLFATQTFTCFLGALASGTLLAIPAFVFKIQVPLIVVCLLYVVITSALMQNYWIWLGIGDEKKGLTAQFTTTLAVTLGGSTLWTGYLATFP